Protein 3NMD (pdb70)

Organism: Homo sapiens (NCBI:txid9606)

GO terms:
  GO:0043114 regulation of vascular permeability (P, IDA)
  GO:0004692 cGMP-dependent protein kinase activity (F, IDA)
  GO:0005246 calcium channel regulator activity (F, IDA)
  GO:0005737 cytoplasm (C, IDA)
  GO:0005886 plasma membrane (C, IDA)
  GO:0090331 negative regulation of platelet aggregation (P, IMP)
  GO:0005515 protein binding (F, IPI)
  GO:0007165 signal transduction (P, TAS)
  GO:0004692 cGMP-dependent protein kinase activity (F, TAS)
  GO:0005829 cytosol (C, TAS)
  GO:1904706 negative regulation of vascular associated smooth muscle cell proliferation (P, IDA)
  GO:1904753 negative regulation of vascular associated smooth muscle cell migration (P, IDA)
  GO:0004672 protein kinase activity (F, IMP)
  GO:0060087 relaxation of vascular associated smooth muscle (P, IMP)
  GO:0042802 identical protein binding (F, IPI)

Radius of gyration: 27.75 Å; Cα contacts (8 Å, |Δi|>4): 114; chains: 5; bounding box: 64×85×53 Å

Secondary structure (DSSP, 8-state):
-HHHHHHHHHHHHHHHHHHHHHHHHHHHHHHHHHHHHH--HHHHHHTTTTT-/-HHHHHHHHHHHHHHHHHHHHHHHHHHHHHHHHHHH--HHHHHHH-/--HHHHHHHHHHHHHHHHHHHHHHHHHHHHHHHHHHHHH--HHHHHHHHH--/-HHHHHHHHHHHHHHHHHHHHHHHHHHHHHHHHHHHHH--HHHHHHT--/-HHHHHHHHHHHHHHHHHHHHHHHHHHHHHHHHHHHH--HHHHHHHHHH-

Foldseek 3Di:
DVVVVVVVVVVVVVVVVVVVVVVVVVVVVVVVVVVVVVCVVVVVCVVCVPPD/DVVVVVVVVVVVVVVVVVVVVVVVVVVVVVVVVVVVVVVVVVVVVD/DPVVVVVVVVVVVVVVVVVVVVVVVVVVVVVVVVVVVVVCCVVVVVVVVPDD/DVVVVVVVVVVVVVVVVVVVVVVVVVVVVVVVVVVVVVVVVVVVVVVVD/DVVVVVVVVVVVVVVVVVVVVVVVVVVVVVVVVVVVVVVVVVVVVVVVVD

CATH classification: 1.20.5.170

B-factor: mean 55.67, std 20.41, range [23.69, 174.68]

InterPro domains:
  IPR000595 Cyclic nucleotide-binding domain [PF00027] (122-203)
  IPR000595 Cyclic nucleotide-binding domain [PF00027] (240-325)
  IPR000595 Cyclic nucleotide-binding domain [PS50042] (103-218)
  IPR000595 Cyclic nucleotide-binding domain [PS50042] (221-342)
  IPR000595 Cyclic nucleotide-binding domain [SM00100] (103-216)
  IPR000595 Cyclic nucleotide-binding domain [SM00100] (221-343)
  IPR000595 Cyclic nucleotide-binding domain [cd00038] (103-212)
  IPR000595 Cyclic nucleotide-binding domain [cd00038] (222-326)
  IPR000719 Protein kinase domain [PF00069] (361-619)
  IPR000719 Protein kinase domain [PS50011] (360-619)
  IPR000719 Protein kinase domain [SM00220] (360-619)
  IPR000961 AGC-kinase, C-terminal [PS51285] (620-671)
  IPR000961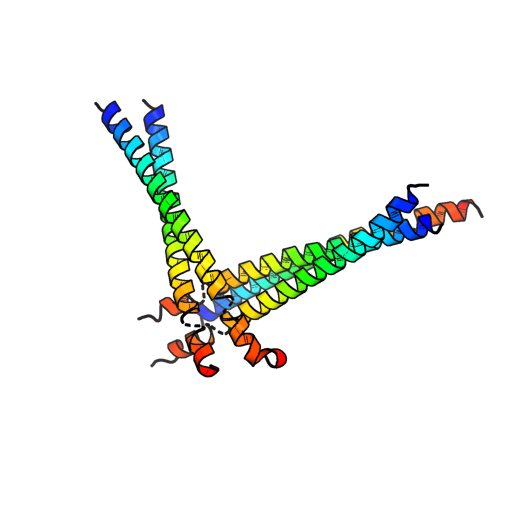 AGC-kinase, C-terminal [SM00133] (620-671)
  IPR002374 cGMP-dependent kinase [PIRSF000559] (12-671)
  IPR002374 cGMP-dependent kinase [PR00104] (227-241)
  IPR002374 cGMP-dependent kinase [PR00104] (262-271)
  IPR002374 cGMP-dependent kinase [PR00104] (280-287)
  IPR002374 cGMP-dependent kinase [PR00104] (298-307)
  IPR002374 cGMP-dependent kinase [PR00104] (311-320)
  IPR002374 cGMP-dependent kinase [PR00104] (321-335)

Structure (mmCIF, N/CA/C/O backbone):
data_3NMD
#
_entry.id   3NMD
#
_cell.length_a   62.774
_cell.length_b   77.312
_cell.length_c   148.616
_cell.angle_alpha   90.00
_cell.angle_beta   90.00
_cell.angle_gamma   90.00
#
_symmetry.space_group_name_H-M   'C 2 2 21'
#
loop_
_entity.id
_entity.type
_entity.pdbx_description
1 polymer 'cGMP Dependent PRotein Kinase'
2 non-polymer HEXANE-1,6-DIOL
3 non-polymer GLYCEROL
4 water water
#
loop_
_atom_site.group_PDB
_atom_site.id
_atom_site.type_symbol
_atom_site.label_atom_id
_atom_site.label_alt_id
_atom_site.label_comp_id
_atom_site.label_asym_id
_atom_site.label_entity_id
_atom_site.label_seq_id
_atom_site.pdbx_PDB_ins_code
_atom_site.Cartn_x
_atom_site.Cartn_y
_atom_site.Cartn_z
_atom_site.occupancy
_atom_site.B_iso_or_equiv
_atom_site.auth_seq_id
_atom_site.auth_comp_id
_atom_site.auth_asym_id
_atom_site.auth_atom_id
_atom_site.pdbx_PDB_model_num
ATOM 1 N N . GLY A 1 19 ? 30.725 -0.119 -13.509 1.00 42.61 2 GLY A N 1
ATOM 2 C CA . GLY A 1 19 ? 30.458 -1.425 -12.934 0.82 59.68 2 GLY A CA 1
ATOM 3 C C . GLY A 1 19 ? 29.874 -1.272 -11.545 1.00 69.26 2 GLY A C 1
ATOM 4 O O . GLY A 1 19 ? 28.662 -1.423 -11.342 1.00 61.47 2 GLY A O 1
ATOM 5 N N . SER A 1 20 ? 30.740 -0.973 -10.581 1.00 64.32 3 SER A N 1
ATOM 6 C CA . SER A 1 20 ? 30.278 -0.597 -9.255 1.00 62.45 3 SER A CA 1
ATOM 7 C C . SER A 1 20 ? 29.598 0.764 -9.376 1.00 50.36 3 SER A C 1
ATOM 8 O O . SER A 1 20 ? 28.532 0.986 -8.810 1.00 49.59 3 SER A O 1
ATOM 11 N N . LEU A 1 21 ? 30.220 1.657 -10.143 1.00 46.25 4 LEU A N 1
ATOM 12 C CA . LEU A 1 21 ? 29.638 2.954 -10.473 1.00 43.26 4 LEU A CA 1
ATOM 13 C C . LEU A 1 21 ? 28.203 2.816 -10.985 1.00 33.30 4 LEU A C 1
ATOM 14 O O . LEU A 1 21 ? 27.291 3.480 -10.482 1.00 38.63 4 LEU A O 1
ATOM 19 N N . ARG A 1 22 ? 28.002 1.957 -11.982 1.00 29.42 5 ARG A N 1
ATOM 20 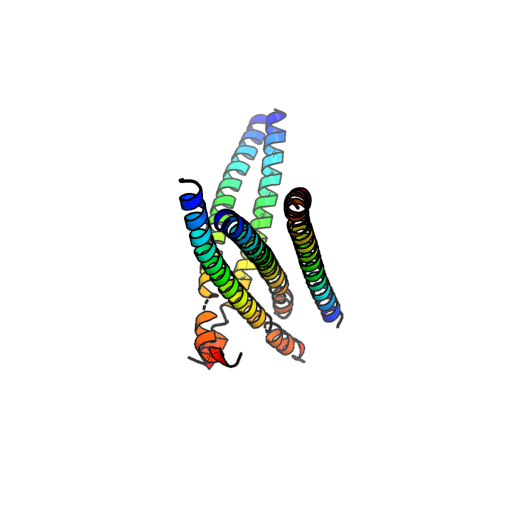C CA . ARG A 1 22 ? 26.665 1.761 -12.537 1.00 34.22 5 ARG A CA 1
ATOM 21 C C . ARG A 1 22 ? 25.674 1.236 -11.501 1.00 41.10 5 ARG A C 1
ATOM 22 O O . ARG A 1 22 ? 24.523 1.678 -11.466 1.00 33.03 5 ARG A O 1
ATOM 30 N N . ASP A 1 23 ? 26.125 0.305 -10.659 1.00 42.37 6 ASP A N 1
ATOM 31 C CA . ASP A 1 23 ? 25.289 -0.245 -9.590 1.00 36.35 6 ASP A CA 1
ATOM 32 C C . ASP A 1 23 ? 24.800 0.851 -8.648 1.00 33.24 6 ASP A C 1
ATOM 33 O O . ASP A 1 23 ? 23.626 0.888 -8.273 1.00 39.91 6 ASP A O 1
ATOM 38 N N . LEU A 1 24 ? 25.721 1.729 -8.267 1.00 34.19 7 LEU A N 1
ATOM 39 C CA . LEU A 1 24 ? 25.424 2.886 -7.436 1.00 38.74 7 LEU A CA 1
ATOM 40 C C . LEU A 1 24 ? 24.508 3.874 -8.142 1.00 38.60 7 LEU A C 1
ATOM 41 O O . LEU A 1 24 ? 23.583 4.408 -7.537 1.00 34.93 7 LEU A O 1
ATOM 46 N N . GLN A 1 25 ? 24.777 4.133 -9.420 1.00 37.26 8 GLN A N 1
ATOM 47 C CA . GLN A 1 25 ? 23.953 5.077 -10.158 1.00 35.89 8 GLN A CA 1
ATOM 48 C C . GLN A 1 25 ? 22.528 4.556 -10.220 1.00 34.20 8 GLN A C 1
ATOM 49 O O . GLN A 1 25 ? 21.587 5.307 -9.961 1.00 32.56 8 GLN A O 1
ATOM 55 N N . TYR A 1 26 ? 22.367 3.272 -10.550 1.00 35.33 9 TYR A N 1
ATOM 56 C CA . TYR A 1 26 ? 21.028 2.697 -10.595 1.00 40.49 9 TYR A CA 1
ATOM 57 C C . TYR A 1 26 ? 20.326 2.747 -9.232 1.00 34.15 9 TYR A C 1
ATOM 58 O O . TYR A 1 26 ? 19.130 3.023 -9.147 1.00 35.15 9 TYR A O 1
ATOM 67 N N . ALA A 1 27 ? 21.065 2.456 -8.169 1.00 32.12 10 ALA A N 1
ATOM 68 C CA . ALA A 1 27 ? 20.474 2.436 -6.831 1.00 36.10 10 ALA A CA 1
ATOM 69 C C . ALA A 1 27 ? 20.006 3.831 -6.427 1.00 38.08 10 ALA A C 1
ATOM 70 O O . ALA A 1 27 ? 18.929 3.995 -5.851 1.00 34.31 10 ALA A O 1
ATOM 72 N N . LEU A 1 28 ? 20.813 4.836 -6.752 1.00 33.81 11 LEU A N 1
ATOM 73 C CA . LEU A 1 28 ? 20.462 6.216 -6.465 1.00 38.59 11 LEU A CA 1
ATOM 74 C C . LEU A 1 28 ? 19.213 6.609 -7.252 1.00 38.79 11 LEU A C 1
ATOM 75 O O . LEU A 1 28 ? 18.239 7.114 -6.693 1.00 37.18 11 LEU A O 1
ATOM 80 N N . GLN A 1 29 ? 19.247 6.370 -8.557 1.00 34.01 12 GLN A N 1
ATOM 81 C CA . GLN A 1 29 ? 18.100 6.676 -9.394 1.00 39.24 12 GLN A CA 1
ATOM 82 C C . GLN A 1 29 ? 16.837 5.965 -8.900 1.00 34.37 12 GLN A C 1
ATOM 83 O O . GLN A 1 29 ? 15.756 6.548 -8.862 1.00 36.41 12 GLN A O 1
ATOM 89 N N . GLU A 1 30 ? 16.980 4.705 -8.514 1.00 33.18 13 GLU A N 1
ATOM 90 C CA . GLU A 1 30 ? 15.862 3.948 -7.953 1.00 41.20 13 GLU A CA 1
ATOM 91 C C . GLU A 1 30 ? 15.278 4.634 -6.709 1.00 38.97 13 GLU A C 1
ATOM 92 O O . GLU A 1 30 ? 14.059 4.759 -6.564 1.00 38.67 13 GLU A O 1
ATOM 98 N N . LYS A 1 31 ? 16.157 5.070 -5.814 1.00 34.70 14 LYS A N 1
ATOM 99 C CA . LYS A 1 31 ? 15.736 5.741 -4.585 1.00 40.98 14 LYS A CA 1
ATOM 100 C C . LYS A 1 31 ? 15.035 7.059 -4.904 1.00 39.49 14 LYS A C 1
ATOM 101 O O . LYS A 1 31 ? 14.044 7.412 -4.272 1.00 37.62 14 LYS A O 1
ATOM 107 N N . ILE A 1 32 ? 15.546 7.780 -5.893 1.00 37.88 15 ILE A N 1
ATOM 108 C CA . ILE A 1 32 ? 14.912 9.025 -6.291 1.00 44.26 15 ILE A CA 1
ATOM 109 C C . ILE A 1 32 ? 13.509 8.766 -6.836 1.00 45.89 15 ILE A C 1
ATOM 110 O O . ILE A 1 32 ? 12.570 9.481 -6.500 1.00 44.55 15 ILE A O 1
ATOM 115 N N . GLU A 1 33 ? 13.356 7.726 -7.654 1.00 41.57 16 GLU A N 1
ATOM 116 C CA . GLU A 1 33 ? 12.024 7.378 -8.148 1.00 41.09 16 GLU A CA 1
ATOM 117 C C . GLU 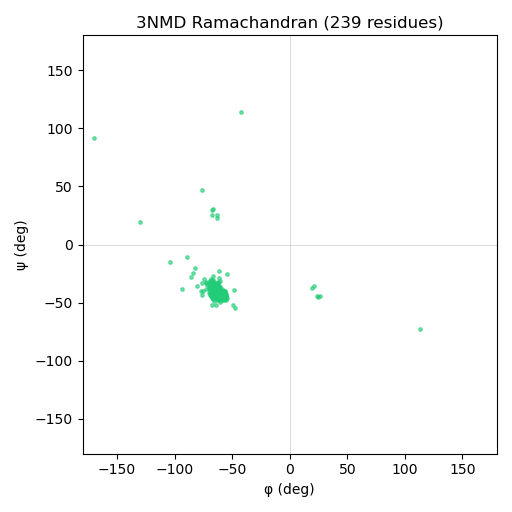A 1 33 ? 11.107 6.924 -7.000 1.00 40.75 16 GLU A C 1
ATOM 118 O O . GLU A 1 33 ? 9.918 7.244 -6.977 1.00 44.36 16 GLU A O 1
ATOM 124 N N . GLU A 1 34 ? 11.667 6.199 -6.037 1.00 37.75 17 GLU A N 1
ATOM 125 C CA . GLU A 1 34 ? 10.896 5.767 -4.868 1.00 38.29 17 GLU A CA 1
ATOM 126 C C . GLU A 1 34 ? 10.426 6.950 -4.017 1.00 38.19 17 GLU A C 1
ATOM 127 O O . GLU A 1 34 ? 9.315 6.948 -3.490 1.00 43.01 17 GLU A O 1
ATOM 133 N N . LEU A 1 35 ? 11.279 7.955 -3.876 1.00 36.14 18 LEU A N 1
ATOM 134 C CA . LEU A 1 35 ? 10.913 9.137 -3.108 1.00 41.13 18 LEU A CA 1
ATOM 135 C C . LEU A 1 35 ? 9.763 9.879 -3.773 1.00 41.42 18 LEU A C 1
ATOM 136 O O . LEU A 1 35 ? 8.840 10.341 -3.102 1.00 40.83 18 LEU A O 1
ATOM 141 N N . ARG A 1 36 ? 9.816 9.992 -5.095 1.00 42.77 19 ARG A N 1
ATOM 142 C CA . ARG A 1 36 ? 8.782 10.733 -5.799 1.00 49.41 19 ARG A CA 1
ATOM 143 C C . ARG A 1 36 ? 7.425 10.040 -5.691 1.00 50.06 19 ARG A C 1
ATOM 144 O O . ARG A 1 36 ? 6.398 10.706 -5.570 1.00 49.51 19 ARG A O 1
ATOM 152 N N . GLN A 1 37 ? 7.421 8.709 -5.728 1.00 44.56 20 GLN A N 1
ATOM 153 C CA . GLN A 1 37 ? 6.184 7.965 -5.515 1.00 46.71 20 GLN A CA 1
ATOM 154 C C . GLN A 1 37 ? 5.699 8.152 -4.074 1.00 48.26 20 GLN A C 1
ATOM 155 O O . GLN A 1 37 ? 4.527 8.422 -3.837 1.00 50.70 20 GLN A O 1
ATOM 161 N N . ARG A 1 38 ? 6.610 8.026 -3.115 1.00 45.00 21 ARG A N 1
ATOM 162 C CA . ARG A 1 38 ? 6.265 8.260 -1.715 1.00 45.23 21 ARG A CA 1
ATOM 163 C C . ARG A 1 38 ? 5.640 9.641 -1.520 1.00 50.08 21 ARG A C 1
ATOM 164 O O . ARG A 1 38 ? 4.617 9.789 -0.847 1.00 47.62 21 ARG A O 1
ATOM 172 N N . ASP A 1 39 ? 6.256 10.649 -2.122 1.00 54.83 22 ASP A N 1
ATOM 173 C CA . ASP A 1 39 ? 5.766 12.015 -2.012 1.00 56.27 22 ASP A CA 1
ATOM 174 C C . ASP A 1 39 ? 4.378 12.175 -2.631 1.00 54.33 22 ASP A C 1
ATOM 175 O O . ASP A 1 39 ? 3.537 12.908 -2.106 1.00 51.45 22 ASP A O 1
ATOM 180 N N . ALA A 1 40 ? 4.135 11.485 -3.741 1.00 48.78 23 ALA A N 1
ATOM 181 C CA . ALA A 1 40 ? 2.821 11.545 -4.377 1.00 59.40 23 ALA A CA 1
ATOM 182 C C . ALA A 1 40 ? 1.764 10.901 -3.474 1.00 55.72 23 ALA A C 1
ATOM 183 O O . ALA A 1 40 ? 0.643 11.395 -3.351 1.00 53.69 23 ALA A O 1
ATOM 185 N N . LEU A 1 41 ? 2.133 9.795 -2.840 1.00 50.93 24 LEU A N 1
ATOM 186 C CA . LEU A 1 41 ? 1.227 9.106 -1.927 1.00 50.03 24 LEU A CA 1
ATOM 187 C C . LEU A 1 41 ? 0.884 10.001 -0.733 1.00 47.79 24 LEU A C 1
ATOM 188 O O . LEU A 1 41 ? -0.281 10.136 -0.359 1.00 50.87 24 LEU A O 1
ATOM 193 N N . ILE A 1 42 ? 1.906 10.619 -0.150 1.00 48.24 25 ILE A N 1
ATOM 194 C CA . ILE A 1 42 ? 1.714 11.534 0.971 1.00 47.09 25 ILE A CA 1
ATOM 195 C C . ILE A 1 42 ? 0.725 12.644 0.628 1.00 51.74 25 ILE A C 1
ATOM 196 O O . ILE A 1 42 ? -0.193 12.915 1.398 1.00 49.05 25 ILE A O 1
ATOM 201 N N . ASP A 1 43 ? 0.903 13.268 -0.534 1.00 57.55 26 ASP A N 1
ATOM 202 C CA . ASP A 1 43 ? -0.026 14.295 -1.004 1.00 57.65 26 ASP A CA 1
ATOM 203 C C . ASP A 1 43 ? -1.466 13.798 -1.064 1.00 52.11 26 ASP A C 1
ATOM 204 O O . ASP A 1 43 ? -2.384 14.506 -0.660 1.00 51.40 26 ASP A O 1
ATOM 209 N N . GLU A 1 44 ? -1.660 12.590 -1.585 1.00 51.16 27 GLU A N 1
ATOM 210 C CA . GLU A 1 44 ? -2.998 12.015 -1.671 1.00 55.54 27 GLU A CA 1
ATOM 211 C C . GLU A 1 44 ? -3.575 11.759 -0.286 1.00 51.87 27 GLU A C 1
ATOM 212 O O . GLU A 1 44 ? -4.765 11.974 -0.046 1.00 55.03 27 GLU A O 1
ATOM 218 N N . LEU A 1 45 ? -2.718 11.306 0.621 1.00 46.42 28 LEU A N 1
ATOM 219 C CA . LEU A 1 45 ? -3.125 10.997 1.985 1.00 48.83 28 LEU A CA 1
ATOM 220 C C . LEU A 1 45 ? -3.543 12.242 2.740 1.00 48.84 28 LEU A C 1
ATOM 221 O O . LEU A 1 45 ? -4.561 12.250 3.435 1.00 51.31 28 LEU A O 1
ATOM 226 N N . GLU A 1 46 ? -2.739 13.288 2.618 1.00 51.86 29 GLU A N 1
ATOM 227 C CA . GLU A 1 46 ? -3.016 14.539 3.300 1.00 57.62 29 GLU A CA 1
ATOM 228 C C . GLU A 1 46 ? -4.277 15.196 2.746 1.00 62.34 29 GLU A C 1
ATOM 229 O O . GLU A 1 46 ? -5.011 15.880 3.466 1.00 53.42 29 GLU A O 1
ATOM 235 N N . LEU A 1 47 ? -4.523 14.970 1.462 1.00 55.92 30 LEU A N 1
ATOM 236 C CA . LEU A 1 47 ? -5.746 15.437 0.830 1.00 60.65 30 LEU A CA 1
ATOM 237 C C . LEU A 1 47 ? -6.931 14.685 1.421 1.00 54.53 30 LEU A C 1
ATOM 238 O O . LEU A 1 47 ? -7.944 15.283 1.778 1.00 54.17 30 LEU A O 1
ATOM 243 N N . GLU A 1 48 ? -6.790 13.367 1.526 1.00 55.01 31 GLU A N 1
ATOM 244 C CA . GLU A 1 48 ? -7.847 12.523 2.071 1.00 59.98 31 GLU A CA 1
ATOM 245 C C . GLU A 1 48 ? -8.153 12.892 3.523 1.00 58.69 31 GLU A C 1
ATOM 246 O O . GLU A 1 48 ? -9.309 12.873 3.949 1.00 55.20 31 GLU A O 1
ATOM 252 N N . LEU A 1 49 ? -7.111 13.244 4.271 1.00 62.05 32 LEU A N 1
ATOM 253 C CA . LEU A 1 49 ? -7.264 13.621 5.672 1.00 60.29 32 LEU A CA 1
ATOM 254 C C . LEU A 1 49 ? -8.080 14.894 5.833 1.00 58.63 32 LEU A C 1
ATOM 255 O O . LEU A 1 49 ? -8.952 14.977 6.695 1.00 59.74 32 LEU A O 1
ATOM 260 N N . ASP A 1 50 ? -7.786 15.889 5.005 1.00 61.17 33 ASP A N 1
ATOM 261 C CA . ASP A 1 50 ? -8.508 17.150 5.067 1.00 61.16 33 ASP A CA 1
ATOM 262 C C . ASP A 1 50 ? -9.992 16.948 4.776 1.00 53.31 33 ASP A C 1
ATOM 263 O O . ASP A 1 50 ? -10.839 17.600 5.378 1.00 59.17 33 ASP A O 1
ATOM 268 N N . GLN A 1 51 ? -10.301 16.028 3.869 1.00 50.20 34 GLN A N 1
ATOM 269 C CA . GLN A 1 51 ? -11.687 15.738 3.520 1.00 53.10 34 GLN A CA 1
ATOM 270 C C . GLN A 1 51 ? -12.417 15.095 4.697 1.00 42.25 34 GLN A C 1
ATOM 271 O O . GLN A 1 51 ? -13.537 15.474 5.027 1.00 47.18 34 GLN A O 1
ATOM 277 N N . LYS A 1 52 ? -11.766 14.130 5.333 1.00 43.19 35 LYS A N 1
ATOM 278 C CA . LYS A 1 52 ? -12.339 13.454 6.489 1.00 45.65 35 LYS A CA 1
ATOM 279 C C . LYS A 1 52 ? -12.481 14.410 7.660 1.00 50.16 35 LYS A C 1
ATOM 280 O O . LYS A 1 52 ? -13.429 14.312 8.434 1.00 49.70 35 LYS A O 1
ATOM 286 N N . ASP A 1 53 ? -11.538 15.336 7.781 1.00 51.37 36 ASP A N 1
ATOM 287 C CA . ASP A 1 53 ? -11.601 16.361 8.813 1.00 51.33 36 ASP A CA 1
ATOM 288 C C . ASP A 1 53 ? -12.833 17.243 8.654 1.00 52.50 36 ASP A C 1
ATOM 289 O O . ASP A 1 53 ? -13.501 17.581 9.637 1.00 49.31 36 ASP A O 1
ATOM 294 N N . GLU A 1 54 ? -13.118 17.608 7.408 1.00 46.05 37 GLU A N 1
ATOM 295 C CA . GLU A 1 54 ? -14.252 18.458 7.086 1.00 51.46 37 GLU A CA 1
ATOM 296 C C . GLU A 1 54 ? -15.549 17.712 7.369 1.00 41.92 37 GLU A C 1
ATOM 297 O O . GLU A 1 54 ? -16.483 18.278 7.920 1.00 46.17 37 GLU A O 1
ATOM 303 N N . LEU A 1 55 ? -15.591 16.434 6.998 1.00 44.49 38 LEU A N 1
ATOM 304 C CA . LEU A 1 55 ? -16.741 15.582 7.282 1.00 47.09 38 LEU A CA 1
ATOM 305 C C . LEU A 1 55 ? -17.010 15.484 8.787 1.00 47.56 38 LEU A C 1
ATOM 306 O O . LEU A 1 55 ? -18.157 15.527 9.236 1.00 44.10 38 LEU A O 1
ATOM 311 N N . ILE A 1 56 ? -15.949 15.335 9.568 1.00 45.74 39 ILE A N 1
ATOM 312 C CA . ILE A 1 56 ? -16.106 15.237 11.009 1.00 43.64 39 ILE A CA 1
ATOM 313 C C . ILE A 1 56 ? -16.710 16.523 11.568 1.00 41.21 39 ILE A C 1
ATOM 314 O O . ILE A 1 56 ? -17.533 16.491 12.483 1.00 46.87 39 ILE A O 1
ATOM 319 N N . GLN A 1 57 ? -16.306 17.651 10.993 1.00 47.63 40 GLN A N 1
ATOM 320 C CA . GLN A 1 57 ? -16.837 18.947 11.387 1.00 51.56 40 GLN A CA 1
ATOM 321 C C . GLN A 1 57 ? -18.306 19.108 11.009 1.00 41.68 40 GLN A C 1
ATOM 322 O O . GLN A 1 57 ? -19.109 19.559 11.818 1.00 49.13 40 GLN A O 1
ATOM 336 N N . LEU A 1 59 ? -20.403 16.759 10.587 1.00 40.10 42 LEU A N 1
ATOM 337 C CA . LEU A 1 59 ? -21.148 15.830 11.425 1.00 42.05 42 LEU A CA 1
ATOM 338 C C . LEU A 1 59 ? -21.324 16.403 12.821 1.00 40.47 42 LEU A C 1
ATOM 339 O O . LEU A 1 59 ? -22.416 16.362 13.380 1.00 40.86 42 LEU A O 1
ATOM 344 N N . GLN A 1 60 ? -20.251 16.956 13.375 1.00 48.43 43 GLN A N 1
ATOM 345 C CA . GLN A 1 60 ? -20.325 17.532 14.713 1.00 50.26 43 GLN A CA 1
ATOM 346 C C . GLN A 1 60 ? -21.245 18.748 14.759 1.00 53.29 43 GLN A C 1
ATOM 347 O O . GLN A 1 60 ? -21.981 18.941 15.727 1.00 44.52 43 GLN A O 1
ATOM 353 N N . ASN A 1 61 ? -21.216 19.561 13.708 1.00 44.72 44 ASN A N 1
ATOM 354 C CA . ASN A 1 61 ? -22.099 20.719 13.655 1.00 55.85 44 ASN A CA 1
ATOM 355 C C . ASN A 1 61 ? -23.553 20.279 13.565 1.00 48.63 44 ASN A C 1
ATOM 356 O O . ASN A 1 61 ? -24.428 20.842 14.219 1.00 45.44 44 ASN A O 1
ATOM 361 N N . GLU A 1 62 ? -23.801 19.266 12.745 1.00 44.16 45 GLU A N 1
ATOM 362 C CA . GLU A 1 62 ? -25.137 18.706 12.623 1.00 45.58 45 GLU A CA 1
ATOM 363 C C . GLU A 1 62 ? -25.665 18.227 13.983 1.00 47.10 45 GLU A C 1
ATOM 364 O O . GLU A 1 62 ? -26.788 18.547 14.359 1.00 44.17 45 GLU A O 1
ATOM 370 N N . LEU A 1 63 ? -24.846 17.482 14.722 1.00 42.91 46 LEU A N 1
ATOM 371 C CA . LEU A 1 63 ? -25.254 16.965 16.032 1.00 42.84 46 LEU A CA 1
ATOM 372 C C . LEU A 1 63 ? -25.540 18.086 17.010 1.00 45.41 46 LEU A C 1
ATOM 373 O O . LEU A 1 63 ? -26.413 17.962 17.871 1.00 53.37 46 LEU A O 1
ATOM 378 N N . ASP A 1 64 ? -24.794 19.178 16.871 1.00 47.73 47 ASP A N 1
ATOM 379 C CA . ASP A 1 64 ? -24.927 20.335 17.751 1.00 55.96 47 ASP A CA 1
ATOM 380 C C . ASP A 1 64 ? -26.247 21.077 17.578 1.00 52.08 47 ASP A C 1
ATOM 381 O O . ASP A 1 64 ? -26.736 21.678 18.524 1.00 43.74 47 ASP A O 1
ATOM 386 N N . LYS A 1 65 ? -26.813 21.048 16.375 1.00 50.23 48 LYS A N 1
ATOM 387 C CA . LYS A 1 65 ? -28.173 21.546 16.172 1.00 53.43 48 LYS A CA 1
ATOM 388 C C . LYS A 1 65 ? -29.108 20.966 17.237 1.00 46.78 48 LYS A C 1
ATOM 389 O O . LYS A 1 65 ? -29.993 21.653 17.733 1.00 49.95 48 LYS A O 1
ATOM 395 N N . TYR A 1 66 ? -28.913 19.694 17.579 1.00 37.75 49 TYR A N 1
ATOM 396 C CA . TYR A 1 66 ? -29.849 19.011 18.470 1.00 53.33 49 TYR A CA 1
ATOM 397 C C . TYR A 1 66 ? -29.517 19.136 19.961 1.00 61.10 49 TYR A C 1
ATOM 398 O O . TYR A 1 66 ? -30.334 18.786 20.816 1.00 59.23 49 TYR A O 1
ATOM 407 N N . ARG A 1 67 ? -28.327 19.646 20.260 1.00 57.45 50 ARG A N 1
ATOM 408 C CA . ARG A 1 67 ? -27.849 19.764 21.632 1.00 65.32 50 ARG A CA 1
ATOM 409 C C . ARG A 1 67 ? -27.325 21.167 21.943 1.00 77.35 50 ARG A C 1
ATOM 410 O O . ARG A 1 67 ? -26.567 21.346 22.893 1.00 86.06 50 ARG A O 1
ATOM 418 N N . SER A 1 68 ? -27.713 22.153 21.139 1.00 74.07 51 SER A N 1
ATOM 419 C CA . SER A 1 68 ? -27.199 23.517 21.285 1.00 74.56 51 SER A CA 1
ATOM 420 C C . SER A 1 68 ? -27.233 24.010 22.726 1.00 81.19 51 SER A C 1
ATOM 421 O O . SER A 1 68 ? -26.218 24.438 23.280 1.00 79.63 51 SER A O 1
ATOM 424 N N . VAL A 1 69 ? -28.415 23.950 23.324 1.00 82.22 52 VAL A N 1
ATOM 425 C CA . VAL A 1 69 ? -28.658 24.586 24.609 1.00 84.17 52 VAL A CA 1
ATOM 426 C C . VAL A 1 69 ? -28.280 23.721 25.815 1.00 82.35 52 VAL A C 1
ATOM 427 O O . VAL A 1 69 ? -27.931 24.251 26.871 1.00 91.40 52 VAL A O 1
ATOM 431 N N . ILE A 1 70 ? -28.329 22.401 25.655 1.00 70.28 53 ILE A N 1
ATOM 432 C CA . ILE A 1 70 ? -28.241 21.498 26.805 1.00 65.37 53 ILE A CA 1
ATOM 433 C C . ILE A 1 70 ? -26.901 20.776 27.019 1.00 71.61 53 ILE A C 1
ATOM 434 O O . ILE A 1 70 ? -26.658 20.226 28.092 1.00 76.44 53 ILE A O 1
ATOM 439 N N . ARG A 1 71 ? -26.033 20.775 26.016 1.00 77.69 54 ARG A N 1
ATOM 440 C CA . ARG A 1 71 ? -24.765 20.059 26.135 1.00 83.50 54 ARG A CA 1
ATOM 441 C C . ARG A 1 71 ? -23.906 20.606 27.276 1.00 84.70 54 ARG A C 1
ATOM 442 O O . ARG A 1 71 ? -23.709 21.818 27.396 1.00 79.10 54 ARG A O 1
ATOM 450 N N . LEU B 1 21 ? 33.435 9.017 -6.508 1.00 60.26 4 LEU B N 1
ATOM 451 C CA . LEU B 1 21 ? 32.483 7.938 -6.269 1.00 61.45 4 LEU B CA 1
ATOM 452 C C . LEU B 1 21 ? 31.980 7.909 -4.822 1.00 66.63 4 LEU B C 1
ATOM 453 O O . LEU B 1 21 ? 30.955 7.292 -4.521 1.00 60.30 4 LEU B O 1
ATOM 458 N N . ARG B 1 22 ? 32.702 8.575 -3.926 1.00 66.96 5 ARG B N 1
ATOM 459 C CA . ARG B 1 22 ? 32.220 8.742 -2.560 1.00 65.53 5 ARG B CA 1
ATOM 460 C C . ARG B 1 22 ? 31.018 9.678 -2.541 1.00 55.69 5 ARG B C 1
ATOM 461 O O . ARG B 1 22 ? 30.125 9.530 -1.712 1.00 55.00 5 ARG B O 1
ATOM 469 N N . ASP B 1 23 ? 30.990 10.626 -3.473 1.00 51.35 6 ASP B N 1
ATOM 470 C CA . ASP B 1 23 ? 29.859 11.539 -3.595 1.00 57.42 6 ASP B CA 1
ATOM 471 C C . ASP B 1 23 ? 28.554 10.779 -3.853 1.00 53.48 6 ASP B C 1
ATOM 472 O O . ASP B 1 23 ? 27.499 11.144 -3.327 1.00 52.16 6 ASP B O 1
ATOM 477 N N . LEU B 1 24 ? 28.640 9.725 -4.663 1.00 55.06 7 LEU B N 1
ATOM 478 C CA . LEU B 1 24 ? 27.495 8.872 -4.975 1.00 48.95 7 LEU B CA 1
ATOM 479 C C . LEU B 1 24 ? 27.051 8.046 -3.772 1.00 43.43 7 LEU B C 1
ATOM 480 O O . LEU B 1 24 ? 25.859 7.907 -3.516 1.00 44.57 7 LEU B O 1
ATOM 485 N N . GLN B 1 25 ? 28.011 7.482 -3.047 1.00 43.42 8 GLN B N 1
ATOM 486 C CA . GLN B 1 25 ? 27.699 6.752 -1.819 1.00 44.26 8 GLN B CA 1
ATOM 487 C C . GLN B 1 25 ? 27.024 7.639 -0.764 1.00 42.87 8 GLN B C 1
ATOM 488 O O . GLN B 1 25 ? 26.045 7.230 -0.134 1.00 42.21 8 GLN B O 1
ATOM 494 N N . TYR B 1 26 ? 27.542 8.850 -0.573 1.00 44.62 9 TYR B N 1
ATOM 495 C CA . TYR B 1 26 ? 26.932 9.785 0.373 1.00 46.08 9 TYR B CA 1
ATOM 496 C C . TYR B 1 26 ? 25.537 10.194 -0.090 1.00 43.89 9 TYR B C 1
ATOM 497 O O . TYR B 1 26 ? 24.618 10.298 0.716 1.00 50.30 9 TYR B O 1
ATOM 506 N N . ALA B 1 27 ? 25.391 10.417 -1.395 1.00 43.77 10 ALA B N 1
ATOM 507 C CA . ALA B 1 27 ? 24.104 10.761 -1.986 1.00 37.34 10 ALA B CA 1
ATOM 508 C C . ALA B 1 27 ? 23.090 9.638 -1.780 1.00 39.20 10 ALA B C 1
ATOM 509 O O . ALA B 1 27 ? 21.929 9.886 -1.453 1.00 40.29 10 ALA B O 1
ATOM 511 N N . LEU B 1 28 ? 23.538 8.402 -1.981 1.00 35.77 11 LEU B N 1
ATOM 512 C CA . LEU B 1 28 ? 22.684 7.233 -1.824 1.00 40.95 11 LEU B CA 1
ATOM 513 C C . LEU B 1 28 ? 22.273 7.073 -0.370 1.00 38.22 11 LEU B C 1
ATOM 514 O O . LEU B 1 28 ? 21.111 6.808 -0.067 1.00 41.10 11 LEU B O 1
ATOM 519 N N . GLN B 1 29 ? 23.228 7.259 0.531 1.00 39.03 12 GLN B N 1
ATOM 520 C CA . GLN B 1 29 ? 22.947 7.141 1.954 1.00 43.66 12 GLN B CA 1
ATOM 521 C C . GLN B 1 29 ? 21.902 8.159 2.402 1.00 46.25 12 GLN B C 1
ATOM 522 O O . GLN B 1 29 ? 21.013 7.844 3.195 1.00 43.77 12 GLN B O 1
ATOM 528 N N . GLU B 1 30 ? 22.007 9.377 1.886 1.00 48.08 13 GLU B N 1
ATOM 529 C CA . GLU B 1 30 ? 21.050 10.427 2.220 1.00 47.73 13 GLU B CA 1
ATOM 530 C C . GLU B 1 30 ? 19.639 10.070 1.728 1.00 36.54 13 GLU B C 1
ATOM 531 O O . GLU B 1 30 ? 18.658 10.261 2.442 1.00 40.04 13 GLU B O 1
ATOM 537 N N . LYS B 1 31 ? 19.544 9.543 0.509 1.00 39.32 14 LYS B N 1
ATOM 538 C CA . LYS B 1 31 ? 18.255 9.137 -0.049 1.00 39.63 14 LYS B CA 1
ATOM 539 C C . LYS B 1 31 ? 17.645 7.975 0.735 1.00 37.36 14 LYS B C 1
ATOM 540 O O . LYS B 1 31 ? 16.436 7.903 0.906 1.00 39.16 14 LYS B O 1
ATOM 546 N N . ILE B 1 32 ? 18.490 7.064 1.204 1.00 32.66 15 ILE B N 1
ATOM 547 C CA . ILE B 1 32 ? 18.025 5.970 2.041 1.00 33.42 15 ILE B CA 1
ATOM 548 C C . ILE B 1 32 ? 17.378 6.509 3.324 1.00 36.79 15 ILE B C 1
ATOM 549 O O . ILE B 1 32 ? 16.264 6.121 3.688 1.00 38.04 15 ILE B O 1
ATOM 554 N N . GLU B 1 33 ? 18.075 7.420 3.993 1.00 41.08 16 GLU B N 1
ATOM 555 C CA . GLU B 1 33 ? 17.553 8.041 5.207 1.00 45.16 16 GLU B CA 1
ATOM 556 C C . GLU B 1 33 ? 16.233 8.768 4.924 1.00 45.02 16 GLU B C 1
ATOM 557 O O . GLU B 1 33 ? 15.290 8.674 5.701 1.00 41.51 16 GLU B O 1
ATOM 563 N N . GLU B 1 34 ? 16.170 9.491 3.807 1.00 45.01 17 GLU B N 1
ATOM 564 C CA . GLU B 1 34 ? 14.954 10.217 3.443 1.00 43.76 17 GLU B CA 1
ATOM 565 C C . GLU B 1 34 ? 13.795 9.274 3.175 1.00 44.07 17 GLU B C 1
ATOM 566 O O . GLU B 1 34 ? 12.650 9.582 3.505 1.00 40.67 17 GLU B O 1
ATOM 572 N N . LEU B 1 35 ? 14.093 8.135 2.553 1.00 42.06 18 LEU B N 1
ATOM 573 C CA . LEU B 1 35 ? 13.064 7.140 2.263 1.00 44.22 18 LEU B CA 1
ATOM 574 C C . LEU B 1 35 ? 12.498 6.579 3.566 1.00 40.21 18 LEU B C 1
ATOM 575 O O . LEU B 1 35 ? 11.286 6.418 3.702 1.00 39.81 18 LEU B O 1
ATOM 580 N N . ARG B 1 36 ? 13.379 6.275 4.520 1.00 35.21 19 ARG B N 1
ATOM 581 C CA . ARG B 1 36 ? 12.929 5.828 5.846 1.00 43.98 19 ARG B CA 1
ATOM 582 C C . ARG B 1 36 ? 11.985 6.842 6.495 1.00 40.07 19 ARG B C 1
ATOM 583 O O . ARG B 1 36 ? 10.958 6.465 7.050 1.00 37.53 19 ARG B O 1
ATOM 591 N N . GLN B 1 37 ? 12.342 8.124 6.425 1.00 39.20 20 GLN B N 1
ATOM 592 C CA . GLN B 1 37 ? 11.494 9.188 6.967 1.00 50.41 20 GLN B CA 1
ATOM 593 C C . GLN B 1 37 ? 10.138 9.249 6.275 1.00 45.30 20 GLN B C 1
ATOM 594 O O . GLN B 1 37 ? 9.109 9.372 6.928 1.00 48.00 20 GLN B O 1
ATOM 600 N N . ARG B 1 38 ? 10.147 9.179 4.949 1.00 42.94 21 ARG B N 1
ATOM 601 C CA . ARG B 1 38 ? 8.907 9.187 4.186 1.00 46.67 21 ARG B CA 1
ATOM 602 C C . ARG B 1 38 ? 8.024 8.023 4.593 1.00 47.75 21 ARG B C 1
ATOM 603 O O . ARG B 1 38 ? 6.824 8.190 4.795 1.00 49.44 21 ARG B O 1
ATOM 611 N N . ASP B 1 39 ? 8.622 6.840 4.702 1.00 43.95 22 ASP B N 1
ATOM 612 C CA . ASP B 1 39 ? 7.864 5.643 5.050 1.00 46.39 22 ASP B CA 1
ATOM 613 C C . ASP B 1 39 ? 7.255 5.717 6.454 1.00 48.79 22 ASP B C 1
ATOM 614 O O . ASP B 1 39 ? 6.121 5.277 6.660 1.00 41.42 22 ASP B O 1
ATOM 619 N N . ALA B 1 40 ? 7.995 6.280 7.408 1.00 40.02 23 ALA B N 1
ATOM 620 C CA . ALA B 1 40 ? 7.472 6.452 8.762 1.00 46.17 23 ALA B CA 1
ATOM 621 C C . ALA B 1 40 ? 6.275 7.399 8.755 1.00 50.20 23 ALA B C 1
ATOM 622 O O . ALA B 1 40 ? 5.260 7.136 9.402 1.00 50.10 23 ALA B O 1
ATOM 624 N N . LEU B 1 41 ? 6.401 8.503 8.024 1.00 43.83 24 LEU B N 1
ATOM 625 C CA . LEU B 1 41 ? 5.313 9.474 7.926 1.00 49.20 24 LEU B CA 1
ATOM 626 C C . LEU B 1 41 ? 4.057 8.847 7.313 1.00 47.69 24 LEU B C 1
ATOM 627 O O . LEU B 1 41 ? 2.942 9.068 7.784 1.00 43.31 24 LEU B O 1
ATOM 632 N N . ILE B 1 42 ? 4.252 8.049 6.273 1.00 49.31 25 ILE B N 1
ATOM 633 C CA . ILE B 1 42 ? 3.148 7.376 5.600 1.00 52.05 25 ILE B CA 1
ATOM 634 C C . ILE B 1 42 ? 2.400 6.430 6.543 1.00 52.52 25 ILE B C 1
ATOM 635 O O . ILE B 1 42 ? 1.166 6.346 6.518 1.00 46.85 25 ILE B O 1
ATOM 640 N N . ASP B 1 43 ? 3.151 5.728 7.383 1.00 51.79 26 ASP B N 1
ATOM 641 C CA . ASP B 1 43 ? 2.551 4.831 8.356 1.00 57.70 26 ASP B CA 1
ATOM 642 C C . ASP B 1 43 ? 1.688 5.620 9.329 1.00 49.75 26 ASP B C 1
ATOM 643 O O . ASP B 1 43 ? 0.598 5.185 9.704 1.00 46.04 26 ASP B O 1
ATOM 648 N N . GLU B 1 44 ? 2.191 6.778 9.741 1.00 44.87 27 GLU B N 1
ATOM 649 C CA . GLU B 1 44 ? 1.466 7.641 10.664 1.00 51.41 27 GLU B CA 1
ATOM 650 C C . GLU B 1 44 ? 0.196 8.168 10.011 1.00 54.24 27 GLU B C 1
ATOM 651 O O . GLU B 1 44 ? -0.884 8.105 10.594 1.00 53.61 27 GLU B O 1
ATOM 657 N N . LEU B 1 45 ? 0.337 8.686 8.794 1.00 51.76 28 LEU B N 1
ATOM 658 C CA . LEU B 1 45 ? -0.791 9.250 8.073 1.00 47.96 28 LEU B CA 1
ATOM 659 C C . LEU B 1 45 ? -1.874 8.210 7.870 1.00 45.45 28 LEU B C 1
ATOM 660 O O . LEU B 1 45 ? -3.059 8.493 8.049 1.00 53.40 28 LEU B O 1
ATOM 665 N N . GLU B 1 46 ? -1.463 7.001 7.506 1.00 42.93 29 GLU B N 1
ATOM 666 C CA . GLU B 1 46 ? -2.417 5.937 7.255 1.00 48.76 29 GLU B CA 1
ATOM 667 C C . GLU B 1 46 ? -3.152 5.519 8.521 1.00 51.98 29 GLU B C 1
ATOM 668 O O . GLU B 1 46 ? -4.347 5.224 8.479 1.00 45.72 29 GLU B O 1
ATOM 674 N N . LEU B 1 47 ? -2.434 5.477 9.640 1.00 47.13 30 LEU B N 1
ATOM 675 C CA . LEU B 1 47 ? -3.054 5.141 10.913 1.00 54.32 30 LEU B CA 1
ATOM 676 C C . LEU B 1 47 ? -4.084 6.208 11.256 1.00 48.45 30 LEU B C 1
ATOM 677 O O . LEU B 1 47 ? -5.184 5.899 11.719 1.00 46.54 30 LEU B O 1
ATOM 682 N N . GLU B 1 48 ? -3.718 7.461 11.000 1.00 39.36 31 GLU B N 1
ATOM 683 C CA . GLU B 1 48 ? -4.586 8.604 11.254 1.00 49.92 31 GLU B CA 1
ATOM 684 C C . GLU B 1 48 ? -5.881 8.526 10.469 1.00 49.90 31 GLU B C 1
ATOM 685 O O . GLU B 1 48 ? -6.952 8.798 11.009 1.00 44.07 31 GLU B O 1
ATOM 691 N N . LEU B 1 49 ? -5.795 8.176 9.189 1.00 48.59 32 LEU B N 1
ATOM 692 C CA . LEU B 1 49 ? -7.007 8.165 8.384 1.00 56.22 32 LEU B CA 1
ATOM 693 C C . LEU B 1 49 ? -7.891 6.977 8.718 1.00 50.31 32 LEU B C 1
ATOM 694 O O . LEU B 1 49 ? -9.111 7.061 8.598 1.00 49.46 32 LEU B O 1
ATOM 699 N N . ASP B 1 50 ? -7.281 5.879 9.150 1.00 46.66 33 ASP B N 1
ATOM 700 C CA . ASP B 1 50 ? -8.050 4.758 9.681 1.00 47.00 33 ASP B CA 1
ATOM 701 C C . ASP B 1 50 ? -8.838 5.209 10.913 1.00 42.21 33 ASP B C 1
ATOM 702 O O . ASP B 1 50 ? -9.978 4.821 11.115 1.00 39.22 33 ASP B O 1
ATOM 707 N N . GLN B 1 51 ? -8.212 6.040 11.734 1.00 45.31 34 GLN B N 1
ATOM 708 C CA . GLN B 1 51 ? -8.837 6.484 12.968 1.00 45.79 34 GLN B CA 1
ATOM 709 C C . GLN B 1 51 ? -9.907 7.539 12.732 1.00 39.75 34 GLN B C 1
ATOM 710 O O . GLN B 1 51 ? -10.912 7.570 13.437 1.00 44.68 34 GLN B O 1
ATOM 716 N N . LYS B 1 52 ? -9.707 8.376 11.718 1.00 36.54 35 LYS B N 1
ATOM 717 C CA . LYS B 1 52 ? -10.739 9.328 11.320 1.00 42.38 35 LYS B CA 1
ATOM 718 C C . LYS B 1 52 ? -11.978 8.617 10.786 1.00 38.98 35 LYS B C 1
ATOM 719 O O . LYS B 1 52 ? -13.104 9.029 11.069 1.00 43.49 35 LYS B O 1
ATOM 725 N N . ASP B 1 53 ? -11.763 7.530 10.048 1.00 44.85 36 ASP B N 1
ATOM 726 C CA . ASP B 1 53 ? -12.852 6.661 9.597 1.00 52.18 36 ASP B CA 1
ATOM 727 C C . ASP B 1 53 ? -13.719 6.114 10.735 1.00 49.71 36 ASP B C 1
ATOM 728 O O . ASP B 1 53 ? -14.937 6.013 10.595 1.00 44.45 36 ASP B O 1
ATOM 733 N N . GLU B 1 54 ? -13.084 5.738 11.843 1.00 43.69 37 GLU B N 1
ATOM 734 C CA . GLU B 1 54 ? -13.805 5.258 13.019 1.00 48.98 37 GLU B CA 1
ATOM 735 C C . GLU B 1 54 ? -14.608 6.370 13.694 1.00 38.90 37 GLU B C 1
ATOM 736 O O . GLU B 1 54 ? -15.760 6.164 14.081 1.00 44.49 37 GLU B O 1
ATOM 742 N N . LEU B 1 55 ? -13.992 7.537 13.852 1.00 40.70 38 LEU B N 1
ATOM 743 C CA . LEU B 1 55 ? -14.701 8.691 14.404 1.00 45.45 38 LEU B CA 1
ATOM 744 C C . LEU B 1 55 ? -15.915 9.017 13.537 1.00 36.68 38 LEU B C 1
ATOM 745 O O . LEU B 1 55 ? -17.014 9.212 14.038 1.00 40.94 38 LEU B O 1
ATOM 750 N N . ILE B 1 56 ? -15.707 9.065 12.228 1.00 36.26 39 ILE B N 1
ATOM 751 C CA . ILE B 1 56 ? -16.798 9.302 11.295 1.00 37.44 39 ILE B CA 1
ATOM 752 C C . ILE B 1 56 ? -17.929 8.285 11.464 1.00 39.56 39 ILE B C 1
ATOM 753 O O . ILE B 1 56 ? -19.101 8.653 11.517 1.00 44.40 39 ILE B O 1
ATOM 758 N N . GLN B 1 57 ? -17.580 7.005 11.550 1.00 35.19 40 GLN B N 1
ATOM 759 C CA . GLN B 1 57 ? -18.599 5.979 11.725 1.00 42.58 40 GLN B CA 1
ATOM 760 C C . GLN B 1 57 ? -19.321 6.167 13.054 1.00 45.50 40 GLN B C 1
ATOM 761 O O . GLN B 1 57 ? -20.542 6.025 13.147 1.00 43.78 40 GLN B O 1
ATOM 783 N N . LEU B 1 59 ? -19.675 8.962 14.733 1.00 34.71 42 LEU B N 1
ATOM 784 C CA . LEU B 1 59 ? -20.488 10.168 14.663 1.00 40.54 42 LEU B CA 1
ATOM 785 C C . LEU B 1 59 ? -21.772 9.952 13.843 1.00 40.22 42 LEU B C 1
ATOM 786 O O . LEU B 1 59 ? -22.825 10.492 14.184 1.00 37.59 42 LEU B O 1
ATOM 791 N N . GLN B 1 60 ? -21.691 9.148 12.783 1.00 33.45 43 GLN B N 1
ATOM 792 C CA . GLN B 1 60 ? -22.876 8.820 11.984 1.00 39.42 43 GLN B CA 1
ATOM 793 C C . GLN B 1 60 ? -23.869 7.992 12.784 1.00 39.89 43 GLN B C 1
ATOM 794 O O . GLN B 1 60 ? -25.077 8.242 12.745 1.00 42.61 43 GLN B O 1
ATOM 800 N N . ASN B 1 61 ? -23.360 7.015 13.523 1.00 33.89 44 ASN B N 1
ATOM 801 C CA . ASN B 1 61 ? -24.227 6.222 14.385 1.00 45.55 44 ASN B CA 1
ATOM 802 C C . ASN B 1 61 ? -24.951 7.108 15.398 1.00 36.13 44 ASN B C 1
ATOM 803 O O . ASN B 1 61 ? -26.142 6.938 15.669 1.00 39.01 44 ASN B O 1
ATOM 808 N N . GLU B 1 62 ? -24.218 8.063 15.943 1.00 35.14 45 GLU B N 1
ATOM 809 C CA . GLU B 1 62 ? -24.791 9.041 16.860 1.00 44.35 45 GLU B CA 1
ATOM 810 C C . GLU B 1 62 ? -25.890 9.877 16.182 1.00 36.79 45 GLU B C 1
ATOM 811 O O . GLU B 1 62 ? -26.976 10.057 16.738 1.00 32.98 45 GLU B O 1
ATOM 817 N N . LEU B 1 63 ? -25.602 10.381 14.983 1.00 35.88 46 LEU B N 1
ATOM 818 C CA . LEU B 1 63 ? -26.556 11.214 14.246 1.00 42.06 46 LEU B CA 1
ATOM 819 C C . LEU B 1 63 ? -27.827 10.430 13.921 1.00 35.76 46 LEU B C 1
ATOM 820 O O . LEU B 1 63 ? -28.918 10.988 13.878 1.00 40.06 46 LEU B O 1
ATOM 825 N N . ASP B 1 64 ? -27.672 9.131 13.682 1.00 37.83 47 ASP B N 1
ATOM 826 C CA . ASP B 1 64 ? -28.808 8.249 13.401 1.00 48.44 47 ASP B CA 1
ATOM 827 C C . ASP B 1 64 ? -29.815 8.160 14.558 1.00 48.47 47 ASP B C 1
ATOM 828 O O . ASP B 1 64 ? -30.967 7.801 14.347 1.00 43.37 47 ASP B O 1
ATOM 833 N N . LYS B 1 65 ? -29.375 8.464 15.777 1.00 44.60 48 LYS B N 1
ATOM 834 C CA . LYS B 1 65 ? -30.290 8.526 16.917 1.00 47.75 48 LYS B CA 1
ATOM 835 C C . LYS B 1 65 ? -31.216 9.720 16.775 1.00 43.69 48 LYS B C 1
ATOM 836 O O . LYS B 1 65 ? -32.350 9.683 17.228 1.00 40.84 48 LYS B O 1
ATOM 842 N N . TYR B 1 66 ? -30.721 10.782 16.145 1.00 29.16 49 TYR B N 1
ATOM 843 C CA . TYR B 1 66 ? -31.489 12.019 16.005 1.00 39.28 49 TYR B CA 1
ATOM 844 C C . TYR B 1 66 ? -32.269 12.076 14.696 1.00 37.30 49 TYR B C 1
ATOM 845 O O . TYR B 1 66 ? -33.400 12.546 14.663 1.00 51.66 49 TYR B O 1
ATOM 854 N N . ARG B 1 67 ? -31.652 11.569 13.636 1.00 43.04 50 ARG B N 1
ATOM 855 C CA . ARG B 1 67 ? -32.057 11.852 12.258 1.00 59.81 50 ARG B CA 1
ATOM 856 C C . ARG B 1 67 ? -32.830 13.156 12.108 1.00 78.09 50 ARG B C 1
ATOM 857 O O . ARG B 1 67 ? -32.243 14.205 11.842 1.00 81.02 50 ARG B O 1
ATOM 865 N N . ARG C 1 18 ? -1.057 67.129 12.428 1.00 97.90 1 ARG C N 1
ATOM 866 C CA . ARG C 1 18 ? -2.307 67.831 12.149 1.00 104.98 1 ARG C CA 1
ATOM 867 C C . ARG C 1 18 ? -3.570 66.965 12.264 1.00 109.88 1 ARG C C 1
ATOM 868 O O . ARG C 1 18 ? -4.505 67.344 12.970 1.00 119.23 1 ARG C O 1
ATOM 876 N N . GLY C 1 19 ? -3.614 65.811 11.594 1.00 99.23 2 GLY C N 1
ATOM 877 C CA . GLY C 1 19 ? -2.498 65.261 10.846 1.00 96.76 2 GLY C CA 1
ATOM 878 C C . GLY C 1 19 ? -2.012 63.990 11.519 1.00 98.65 2 GLY C C 1
ATOM 879 O O . GLY C 1 19 ? -2.229 62.879 11.026 1.00 90.31 2 GLY C O 1
ATOM 880 N N . SER C 1 20 ? -1.354 64.161 12.659 1.00 97.29 3 SER C N 1
ATOM 881 C CA . SER C 1 20 ? -0.940 63.036 13.483 1.00 92.41 3 SER C CA 1
ATOM 882 C C . SER C 1 20 ? -2.113 62.588 14.343 1.00 84.70 3 SER C C 1
ATOM 883 O O . SER C 1 20 ? -2.138 61.462 14.839 1.00 80.99 3 SER C O 1
ATOM 886 N N . LEU C 1 21 ? -3.085 63.478 14.515 1.00 76.96 4 LEU C N 1
ATOM 887 C CA . LEU C 1 21 ? -4.273 63.164 15.297 1.00 79.64 4 LEU C CA 1
ATOM 888 C C . LEU C 1 21 ? -5.297 62.440 14.433 1.00 82.12 4 LEU C C 1
ATOM 889 O O . LEU C 1 21 ? -6.144 61.704 14.934 1.00 81.93 4 LEU C O 1
ATOM 894 N N . ARG C 1 22 ? -5.214 62.659 13.128 1.00 76.98 5 ARG C N 1
ATOM 895 C CA . ARG C 1 22 ? -6.026 61.904 12.192 1.00 76.20 5 ARG C CA 1
ATOM 896 C C . ARG C 1 22 ? -5.587 60.442 12.235 1.00 66.91 5 ARG C C 1
ATOM 897 O O . ARG C 1 22 ? -6.408 59.529 12.150 1.00 61.07 5 ARG C O 1
ATOM 905 N N . ASP C 1 23 ? -4.283 60.231 12.377 1.00 63.64 6 ASP C N 1
ATOM 906 C CA . ASP C 1 23 ? -3.718 58.886 12.411 1.00 66.41 6 ASP C CA 1
ATOM 907 C C . ASP C 1 23 ? -4.115 58.146 13.686 1.00 49.12 6 ASP C C 1
ATOM 908 O O . ASP C 1 23 ? -4.359 56.943 13.659 1.00 57.86 6 ASP C O 1
ATOM 913 N N . LEU C 1 24 ? -4.170 58.883 14.795 1.00 49.60 7 LEU C N 1
ATOM 914 C CA . LEU C 1 24 ? -4.542 58.347 16.098 1.00 53.77 7 LEU C CA 1
ATOM 915 C C . LEU C 1 24 ? -6.001 57.931 16.131 1.00 57.91 7 LEU C C 1
ATOM 916 O O . LEU C 1 24 ? -6.331 56.846 16.614 1.00 54.09 7 LEU C O 1
ATOM 921 N N . GLN C 1 25 ? -6.875 58.793 15.621 1.00 50.15 8 GLN C N 1
ATOM 922 C CA . GLN C 1 25 ? -8.291 58.455 15.559 1.00 57.43 8 GLN C CA 1
ATOM 923 C C . GLN C 1 25 ? -8.515 57.206 14.703 1.00 48.00 8 GLN C C 1
ATOM 924 O O . GLN C 1 25 ? -9.382 56.391 15.005 1.00 49.87 8 GLN C O 1
ATOM 930 N N . TYR C 1 26 ? -7.731 57.067 13.636 1.00 45.73 9 TYR C N 1
ATOM 931 C CA . TYR C 1 26 ? -7.859 55.929 12.736 1.00 55.66 9 TYR C CA 1
ATOM 932 C C . TYR C 1 26 ? -7.268 54.678 13.370 1.00 50.23 9 TYR C C 1
ATOM 933 O O . TYR C 1 26 ? -7.826 53.602 13.244 1.00 43.87 9 TYR C O 1
ATOM 942 N N . ALA C 1 27 ? -6.142 54.834 14.057 1.00 45.16 10 ALA C N 1
ATOM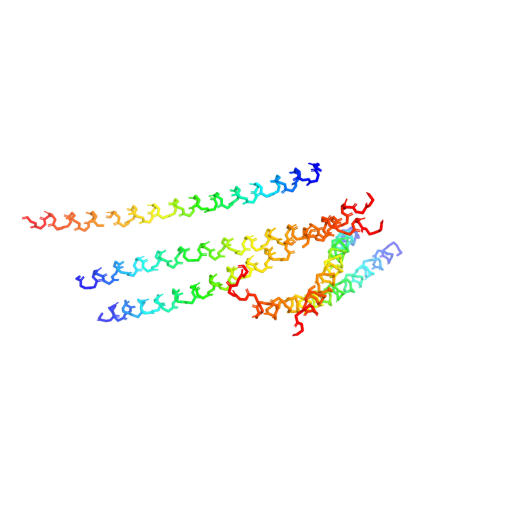 943 C CA . ALA C 1 27 ? -5.522 53.734 14.776 1.00 45.90 10 ALA C CA 1
ATOM 944 C C . ALA C 1 27 ? -6.510 53.144 15.778 1.00 45.12 10 ALA C C 1
ATOM 945 O O . ALA C 1 27 ? -6.606 51.924 15.927 1.00 42.24 10 ALA C O 1
ATOM 947 N N . LEU C 1 28 ? -7.241 54.022 16.461 1.00 42.38 11 LEU C N 1
ATOM 948 C CA . LEU C 1 28 ? -8.201 53.603 17.474 1.00 45.15 11 LEU C CA 1
ATOM 949 C C . LEU C 1 28 ? -9.377 52.857 16.854 1.00 46.67 11 LEU C C 1
ATOM 950 O O . LEU C 1 28 ? -9.825 51.855 17.398 1.00 38.95 11 LEU C O 1
ATOM 955 N N . GLN C 1 29 ? -9.875 53.335 15.716 1.00 45.46 12 GLN C N 1
ATOM 956 C CA . GLN C 1 29 ? -10.984 52.637 15.076 1.00 48.52 12 GLN C CA 1
ATOM 957 C C . GLN C 1 29 ? -10.555 51.281 14.509 1.00 44.23 12 GLN C C 1
ATOM 958 O O . GLN C 1 29 ? -11.329 50.330 14.536 1.00 39.93 12 GLN C O 1
ATOM 964 N N . GLU C 1 30 ? -9.319 51.192 14.018 1.00 39.33 13 GLU C N 1
ATOM 965 C CA . GLU C 1 30 ? -8.775 49.925 13.539 1.00 40.64 13 GLU C CA 1
ATOM 966 C C . GLU C 1 30 ? -8.655 48.927 14.690 1.00 45.03 13 GLU C C 1
ATOM 967 O O . GLU C 1 30 ? -8.946 47.742 14.534 1.00 42.08 13 GLU C O 1
ATOM 973 N N . LYS C 1 31 ? -8.226 49.416 15.847 1.00 44.17 14 LYS C N 1
ATOM 974 C CA . LYS C 1 31 ? -8.121 48.581 17.038 1.00 38.79 14 LYS C CA 1
ATOM 975 C C . LYS C 1 31 ? -9.473 48.021 17.459 1.00 37.73 14 LYS C C 1
ATOM 976 O O . LYS C 1 31 ? -9.576 46.849 17.805 1.00 44.34 14 LYS C O 1
ATOM 982 N N . ILE C 1 32 ? -10.510 48.851 17.424 1.00 42.50 15 ILE C N 1
ATOM 983 C CA . ILE C 1 32 ? -11.850 48.378 17.749 1.00 45.32 15 ILE C CA 1
ATOM 984 C C . ILE C 1 32 ? -12.258 47.218 16.831 1.00 42.89 15 ILE C C 1
ATOM 985 O O . ILE C 1 32 ? -12.758 46.186 17.301 1.00 42.89 15 ILE C O 1
ATOM 990 N N . GLU C 1 33 ? -12.030 47.383 15.527 1.00 37.01 16 GLU C N 1
ATOM 991 C CA . GLU C 1 33 ? -12.332 46.329 14.563 1.00 39.80 16 GLU C CA 1
ATOM 992 C C . GLU C 1 33 ? -11.474 45.062 14.755 1.00 37.76 16 GLU C C 1
ATOM 993 O O . GLU C 1 33 ? -11.959 43.952 14.592 1.00 38.38 16 GLU C O 1
ATOM 999 N N . GLU C 1 34 ? -10.199 45.239 15.082 1.00 33.77 17 GLU C N 1
ATOM 1000 C CA . GLU C 1 34 ? -9.323 44.111 15.382 1.00 39.52 17 GLU C CA 1
ATOM 1001 C C . GLU C 1 34 ? -9.747 43.325 16.627 1.00 33.80 17 GLU C C 1
ATOM 1002 O O . GLU C 1 34 ? -9.641 42.100 16.659 1.00 33.21 17 GLU C O 1
ATOM 1008 N N . LEU C 1 35 ? -10.205 44.033 17.656 1.00 34.21 18 LEU C N 1
ATOM 1009 C CA . LEU C 1 35 ? -10.668 43.379 18.870 1.00 34.85 18 LEU C CA 1
ATOM 1010 C C . LEU C 1 35 ? -11.927 42.547 18.589 1.00 30.19 18 LEU C C 1
ATOM 1011 O O . LEU C 1 35 ? -12.118 41.474 19.159 1.00 37.91 18 LEU C O 1
ATOM 1016 N N . ARG C 1 36 ? -12.780 43.059 17.712 1.00 37.89 19 ARG C N 1
ATOM 1017 C CA . ARG C 1 36 ? -13.999 42.364 17.340 1.00 31.35 19 ARG C CA 1
ATOM 1018 C C . ARG C 1 36 ? -13.662 41.082 16.593 1.00 32.28 19 ARG C C 1
ATOM 1019 O O . ARG C 1 36 ? -14.293 40.051 16.807 1.00 36.91 19 ARG C O 1
ATOM 1027 N N . GLN C 1 37 ? -12.662 41.151 15.720 1.00 32.22 20 GLN C N 1
ATOM 1028 C CA . GLN C 1 37 ? -12.256 39.979 14.949 1.00 37.45 20 GLN C CA 1
ATOM 1029 C C . GLN C 1 37 ? -11.605 38.918 15.844 1.00 31.38 20 GLN C C 1
ATOM 1030 O O . GLN C 1 37 ? -11.859 37.730 15.698 1.00 33.40 20 GLN C O 1
ATOM 1036 N N . ARG C 1 38 ? -10.760 39.359 16.765 1.00 29.50 21 ARG C N 1
ATOM 1037 C CA . ARG C 1 38 ? -10.126 38.444 17.702 1.00 26.06 21 ARG C CA 1
ATOM 1038 C C . ARG C 1 38 ? -11.162 37.767 18.586 1.00 28.85 21 ARG C C 1
ATOM 1039 O O . ARG C 1 38 ? -11.036 36.585 18.894 1.00 31.09 21 ARG C O 1
ATOM 1047 N N . ASP C 1 39 ? -12.174 38.527 19.003 1.00 36.79 22 ASP C N 1
ATOM 1048 C CA . ASP C 1 39 ? -13.249 37.977 19.820 1.00 35.74 22 ASP C CA 1
ATOM 1049 C C . ASP C 1 39 ? -14.008 36.891 19.048 1.00 32.71 22 ASP C C 1
ATOM 1050 O O . ASP C 1 39 ? -14.416 35.886 19.623 1.00 35.90 22 ASP C O 1
ATOM 1055 N N . ALA C 1 40 ? -14.203 37.104 17.748 1.00 33.45 23 ALA C N 1
ATOM 1056 C CA . ALA C 1 40 ? -14.823 36.087 16.898 1.00 40.61 23 ALA C CA 1
ATOM 1057 C C . ALA C 1 40 ? -13.948 34.834 16.802 1.00 35.50 23 ALA C C 1
ATOM 1058 O O . ALA C 1 40 ? -14.450 33.716 16.831 1.00 35.63 23 ALA C O 1
ATOM 1060 N N . LEU C 1 41 ? -12.638 35.025 16.696 1.00 29.01 24 LEU C N 1
ATOM 1061 C CA . LEU C 1 41 ? -11.726 33.889 16.610 1.00 29.43 24 LEU C CA 1
ATOM 1062 C C . LEU C 1 41 ? -11.787 33.044 17.881 1.00 31.54 24 LEU C C 1
ATOM 1063 O O . LEU C 1 41 ? -11.828 31.815 17.823 1.00 34.21 24 LEU C O 1
ATOM 1068 N N . ILE C 1 42 ? -11.817 33.726 19.023 1.00 33.50 25 ILE C N 1
ATOM 1069 C CA . ILE C 1 42 ? -11.804 33.079 20.323 1.00 33.96 25 ILE C CA 1
ATOM 1070 C C . ILE C 1 42 ? -13.086 32.278 20.512 1.00 34.30 25 ILE C C 1
ATOM 1071 O O . ILE C 1 42 ? -13.047 31.125 20.960 1.00 31.25 25 ILE C O 1
ATOM 1076 N N . ASP C 1 43 ? -14.212 32.889 20.145 1.00 28.66 26 ASP C N 1
ATOM 1077 C CA . ASP C 1 43 ? -15.516 32.214 20.174 1.00 42.99 26 ASP C CA 1
ATOM 1078 C C . ASP C 1 43 ? -15.507 30.922 19.360 1.00 38.09 26 ASP C C 1
ATOM 1079 O O . ASP C 1 43 ? -16.044 29.898 19.780 1.00 39.60 26 ASP C O 1
ATOM 1084 N N . GLU C 1 44 ? -14.901 30.979 18.183 1.00 46.06 27 GLU C N 1
ATOM 1085 C CA . GLU C 1 44 ? -14.825 29.813 17.328 1.00 45.22 27 GLU C CA 1
ATOM 1086 C C . GLU C 1 44 ? -13.966 28.720 17.963 1.00 33.30 27 GLU C C 1
ATOM 1087 O O . GLU C 1 44 ? -14.345 27.546 17.979 1.00 37.03 27 GLU C O 1
ATOM 1093 N N . LEU C 1 45 ? -12.813 29.110 18.494 1.00 32.56 28 LEU C N 1
ATOM 1094 C CA . LEU C 1 45 ? -11.881 28.144 19.075 1.00 39.11 28 LEU C CA 1
ATOM 1095 C C . LEU C 1 45 ? -12.445 27.451 20.317 1.00 34.96 28 LEU C C 1
ATOM 1096 O O . LEU C 1 45 ? -12.189 26.265 20.545 1.00 36.20 28 LEU C O 1
ATOM 1101 N N . GLU C 1 46 ? -13.209 28.196 21.112 1.00 36.47 29 GLU C N 1
ATOM 1102 C CA . GLU C 1 46 ? -13.817 27.657 22.317 1.00 38.67 29 GLU C CA 1
ATOM 1103 C C . GLU C 1 46 ? -14.928 26.673 21.959 1.00 34.14 29 GLU C C 1
ATOM 1104 O O . GLU C 1 46 ? -15.165 25.699 22.667 1.00 40.17 29 GLU C O 1
ATOM 1110 N N . LEU C 1 47 ? -15.623 26.954 20.866 1.00 34.04 30 LEU C N 1
ATOM 1111 C CA . LEU C 1 47 ? -16.602 26.024 20.352 1.00 43.42 30 LEU C CA 1
ATOM 1112 C C . LEU C 1 47 ? -15.908 24.736 19.871 1.00 41.51 30 LEU C C 1
ATOM 1113 O O . LEU C 1 47 ? -16.387 23.643 20.135 1.00 37.68 30 LEU C O 1
ATOM 1118 N N . GLU C 1 48 ? -14.765 24.865 19.202 1.00 36.34 31 GLU C N 1
ATOM 1119 C CA . GLU C 1 48 ? -14.043 23.690 18.710 1.00 33.64 31 GLU C CA 1
ATOM 1120 C C . GLU C 1 48 ? -13.456 22.859 19.858 1.00 35.90 31 GLU C C 1
ATOM 1121 O O . GLU C 1 48 ? -13.331 21.640 19.745 1.00 35.36 31 GLU C O 1
ATOM 1127 N N . LEU C 1 49 ? -13.083 23.529 20.947 1.00 40.23 32 LEU C N 1
ATOM 1128 C CA . LEU C 1 49 ? -12.622 22.846 22.152 1.00 42.51 32 LEU C CA 1
ATOM 1129 C C . LEU C 1 49 ? -13.762 22.069 22.798 1.00 40.93 32 LEU C C 1
ATOM 1130 O O . LEU C 1 49 ? -13.558 20.959 23.261 1.00 40.59 32 LEU C O 1
ATOM 1135 N N . ASP C 1 50 ? -14.951 22.672 22.835 1.00 39.09 33 ASP C N 1
ATOM 1136 C CA . ASP C 1 50 ? -16.162 21.978 23.264 1.00 39.43 33 ASP C CA 1
ATOM 1137 C C . ASP C 1 50 ? -16.410 20.720 22.436 1.00 43.37 33 ASP C C 1
ATOM 1138 O O . ASP C 1 50 ? -16.800 19.688 22.975 1.00 45.72 33 ASP C O 1
ATOM 1143 N N . GLN C 1 51 ? -16.192 20.813 21.126 1.00 39.70 34 GLN C N 1
ATOM 1144 C CA . GLN C 1 51 ? -16.444 19.682 20.233 1.00 42.24 34 GLN C CA 1
ATOM 1145 C C . GLN C 1 51 ? -15.392 18.572 20.376 1.00 37.61 34 GLN C C 1
ATOM 1146 O O . GLN C 1 51 ? -15.703 17.396 20.206 1.00 38.54 34 GLN C O 1
ATOM 1152 N N . LYS C 1 52 ? -14.155 18.951 20.685 1.00 37.02 35 LYS C N 1
ATOM 1153 C CA . LYS C 1 52 ? -13.123 17.965 20.987 1.00 47.74 35 LYS C CA 1
ATOM 1154 C C . LYS C 1 52 ? -13.506 17.198 22.242 1.00 44.51 35 LYS C C 1
ATOM 1155 O O . LYS C 1 52 ? -13.364 15.977 22.299 1.00 42.75 35 LYS C O 1
ATOM 1161 N N . ASP C 1 53 ? -13.988 17.925 23.246 1.00 44.25 36 ASP C N 1
ATOM 1162 C CA . ASP C 1 53 ? -14.370 17.315 24.515 1.00 43.74 36 ASP C CA 1
ATOM 1163 C C . ASP C 1 53 ? -15.514 16.333 24.341 1.00 36.62 36 ASP C C 1
ATOM 1164 O O . ASP C 1 53 ? -15.602 15.342 25.056 1.00 44.30 36 ASP C O 1
ATOM 1169 N N . GLU C 1 54 ? -16.399 16.626 23.394 1.00 40.00 37 GLU C N 1
ATOM 1170 C CA . GLU C 1 54 ? -17.521 15.748 23.107 1.00 49.90 37 GLU C CA 1
ATOM 1171 C C . GLU C 1 54 ? -17.054 14.451 22.447 1.00 43.33 37 GLU C C 1
ATOM 1172 O O . GLU C 1 54 ? -17.602 13.387 22.719 1.00 44.10 37 GLU C O 1
ATOM 1178 N N . LEU C 1 55 ? -16.039 14.539 21.586 1.00 39.36 38 LEU C N 1
ATOM 1179 C CA . LEU C 1 55 ? -15.474 13.341 20.977 1.00 42.76 38 LEU C CA 1
ATOM 1180 C C . LEU C 1 55 ? -14.829 12.481 22.058 1.00 40.43 38 LEU C C 1
ATOM 1181 O O . LEU C 1 55 ? -15.022 11.266 22.105 1.00 43.45 38 LEU C O 1
ATOM 1186 N N . ILE C 1 56 ? -14.068 13.132 22.929 1.00 39.55 39 ILE C N 1
ATOM 1187 C CA . ILE C 1 56 ? -13.372 12.449 24.006 1.00 36.65 39 ILE C CA 1
ATOM 1188 C C . ILE C 1 56 ? -14.356 11.726 24.932 1.00 41.59 39 ILE C C 1
ATOM 1189 O O . ILE C 1 56 ? -14.101 10.606 25.373 1.00 42.29 39 ILE C O 1
ATOM 1194 N N . GLN C 1 57 ? -15.485 12.371 25.208 1.00 41.81 40 GLN C N 1
ATOM 1195 C CA . GL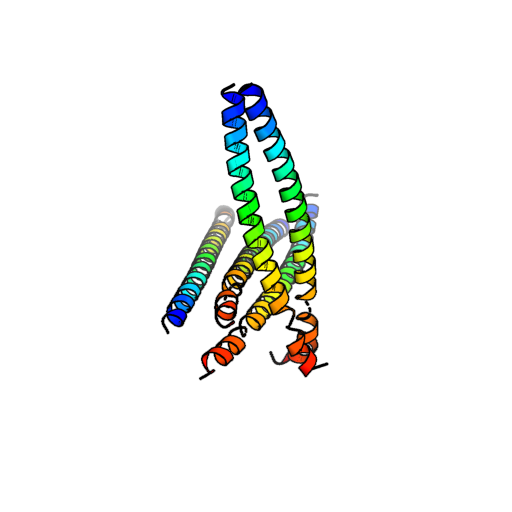N C 1 57 ? -16.536 11.768 26.014 1.00 48.19 40 GLN C CA 1
ATOM 1196 C C . GLN C 1 57 ? -17.108 10.532 25.319 1.00 42.77 40 GLN C C 1
ATOM 1197 O O . GLN C 1 57 ? -17.232 9.468 25.926 1.00 44.49 40 GLN C O 1
ATOM 1211 N N . LEU C 1 59 ? -15.682 8.710 23.076 1.00 44.81 42 LEU C N 1
ATOM 1212 C CA . LEU C 1 59 ? -14.642 7.692 23.045 1.00 44.24 42 LEU C CA 1
ATOM 1213 C C . LEU C 1 59 ? -14.524 6.960 24.385 1.00 39.30 42 LEU C C 1
ATOM 1214 O O . LEU C 1 59 ? -14.406 5.739 24.415 1.00 38.95 42 LEU C O 1
ATOM 1219 N N . GLN C 1 60 ? -14.558 7.718 25.481 1.00 50.57 43 GLN C N 1
ATOM 1220 C CA . GLN C 1 60 ? -14.555 7.151 26.828 1.00 53.43 43 GLN C CA 1
ATOM 1221 C C . GLN C 1 60 ? -15.755 6.236 27.041 1.00 54.60 43 GLN C C 1
ATOM 1222 O O . GLN C 1 60 ? -15.614 5.120 27.535 1.00 55.67 43 GLN C O 1
ATOM 1228 N N . ASN C 1 61 ? -16.934 6.721 26.672 1.00 57.60 44 ASN C N 1
ATOM 1229 C CA . ASN C 1 61 ? -18.151 5.930 26.789 1.00 57.48 44 ASN C CA 1
ATOM 1230 C C . ASN C 1 61 ? -18.020 4.616 26.044 1.00 56.48 44 ASN C C 1
ATOM 1231 O O . ASN C 1 61 ? -18.463 3.579 26.532 1.00 61.70 44 ASN C O 1
ATOM 1236 N N . GLU C 1 62 ? -17.410 4.657 24.862 1.00 56.38 45 GLU C N 1
ATOM 1237 C CA . GLU C 1 62 ? -17.208 3.435 24.089 1.00 62.51 45 GLU C CA 1
ATOM 1238 C C . GLU C 1 62 ? -16.222 2.500 24.781 1.00 63.97 45 GLU C C 1
ATOM 1239 O O . GLU C 1 62 ? -16.454 1.296 24.862 1.00 65.63 45 GLU C O 1
ATOM 1245 N N . LEU C 1 63 ? -15.127 3.060 25.284 1.00 59.50 46 LEU C N 1
ATOM 1246 C CA . LEU C 1 63 ? -14.166 2.278 26.048 1.00 59.51 46 LEU C CA 1
ATOM 1247 C C . LEU C 1 63 ? -14.821 1.569 27.236 1.00 52.77 46 LEU C C 1
ATOM 1248 O O . LEU C 1 63 ? -14.583 0.390 27.462 1.00 54.51 46 LEU C O 1
ATOM 1253 N N . ASP C 1 64 ? -15.642 2.293 27.988 1.00 61.18 47 ASP C N 1
ATOM 1254 C CA . ASP C 1 64 ? -16.311 1.725 29.152 1.00 74.42 47 ASP C CA 1
ATOM 1255 C C . ASP C 1 64 ? -17.219 0.566 28.763 1.00 75.61 47 ASP C C 1
ATOM 1256 O O . ASP C 1 64 ? -17.441 -0.349 29.554 1.00 77.73 47 ASP C O 1
ATOM 1261 N N . LYS C 1 65 ? -17.739 0.614 27.541 1.00 76.10 48 LYS C N 1
ATOM 1262 C CA . LYS C 1 65 ? -18.568 -0.465 27.020 1.00 79.47 48 LYS C CA 1
ATOM 1263 C C . LYS C 1 65 ? -17.734 -1.728 26.815 1.00 91.09 48 LYS C C 1
ATOM 1264 O O . LYS C 1 65 ? -18.093 -2.803 27.295 1.00 100.42 48 LYS C O 1
ATOM 1270 N N . TYR C 1 66 ? -16.619 -1.592 26.103 1.00 90.51 49 TYR C N 1
ATOM 1271 C CA . TYR C 1 66 ? -15.725 -2.720 25.859 1.00 88.53 49 TYR C CA 1
ATOM 1272 C C . TYR C 1 66 ? -15.174 -3.276 27.164 1.00 87.92 49 TYR C C 1
ATOM 1273 O O . TYR C 1 66 ? -15.149 -4.487 27.370 1.00 94.48 49 TYR C O 1
ATOM 1282 N N . ARG C 1 67 ? -14.738 -2.381 28.044 1.00 87.25 50 ARG C N 1
ATOM 1283 C CA . ARG C 1 67 ? -14.158 -2.769 29.324 1.00 90.88 50 ARG C CA 1
ATOM 1284 C C . ARG C 1 67 ? -15.092 -3.677 30.117 1.00 105.33 50 ARG C C 1
ATOM 1285 O O . ARG C 1 67 ? -14.642 -4.466 30.946 1.00 111.42 50 ARG C O 1
ATOM 1293 N N . SER C 1 68 ? -16.391 -3.570 29.853 1.00 114.25 51 SER C N 1
ATOM 1294 C CA . SER C 1 68 ? -17.383 -4.351 30.585 0.00 123.03 51 SER C CA 1
ATOM 1295 C C . SER C 1 68 ? -17.502 -5.778 30.058 1.00 126.99 51 SER C C 1
ATOM 1296 O O . SER C 1 68 ? -17.726 -6.709 30.828 1.00 131.87 51 SER C O 1
ATOM 1299 N N . VAL C 1 69 ? -17.355 -5.941 28.746 1.00 127.34 52 VAL C N 1
ATOM 1300 C CA . VAL C 1 69 ? -17.489 -7.250 28.109 1.00 129.22 52 VAL C CA 1
ATOM 1301 C C . VAL C 1 69 ? -16.798 -8.354 28.908 1.00 135.75 52 VAL C C 1
ATOM 1302 O O . VAL C 1 69 ? -15.574 -8.363 29.040 1.00 132.70 52 VAL C O 1
ATOM 1306 N N . ILE C 1 70 ? -17.605 -9.275 29.435 1.00 142.48 53 ILE C N 1
ATOM 1307 C CA . ILE C 1 70 ? -17.135 -10.390 30.258 1.00 143.42 53 ILE C CA 1
ATOM 1308 C C . ILE C 1 70 ? -16.770 -9.928 31.668 1.00 140.25 53 ILE C C 1
ATOM 1309 O O . ILE C 1 70 ? -17.629 -9.847 32.546 1.00 138.65 53 ILE C O 1
ATOM 1314 N N . GLY D 1 19 ? -3.176 66.696 25.291 1.00 76.76 2 GLY D N 1
ATOM 1315 C CA . GLY D 1 19 ? -4.541 66.977 25.705 1.00 85.91 2 GLY D CA 1
ATOM 1316 C C . GLY D 1 19 ? -5.455 65.802 25.422 1.00 83.57 2 GLY D C 1
ATOM 1317 O O . GLY D 1 19 ? -5.293 64.731 26.006 1.00 86.10 2 GLY D O 1
ATOM 1318 N N . SER D 1 20 ? -6.427 65.998 24.535 1.00 77.15 3 SER D N 1
ATOM 1319 C CA . SER D 1 20 ? -7.206 64.876 24.036 1.00 74.51 3 SER D CA 1
ATOM 1320 C C . SER D 1 20 ? -6.250 64.026 23.214 1.00 69.34 3 SER D C 1
ATOM 1321 O O . SER D 1 20 ? -6.394 62.811 23.144 1.00 75.55 3 SER D O 1
ATOM 1324 N N . LEU D 1 21 ? -5.263 64.677 22.604 1.00 55.70 4 LEU D N 1
ATOM 1325 C CA . LEU D 1 21 ? -4.177 63.964 21.951 1.00 62.34 4 LEU D CA 1
ATOM 1326 C C . LEU D 1 21 ? -3.479 63.038 22.951 1.00 63.12 4 LEU D C 1
ATOM 1327 O O . LEU D 1 21 ? -3.151 61.896 22.632 1.00 57.03 4 LEU D O 1
ATOM 1332 N N . ARG D 1 22 ? -3.258 63.549 24.160 1.00 65.37 5 ARG D N 1
ATOM 1333 C CA . ARG D 1 22 ? -2.646 62.783 25.242 1.00 59.75 5 ARG D CA 1
ATOM 1334 C C . ARG D 1 22 ? -3.595 61.673 25.681 1.00 55.40 5 ARG D C 1
ATOM 1335 O O . ARG D 1 22 ? -3.187 60.526 25.902 1.00 49.27 5 ARG D O 1
ATOM 1343 N N . ASP D 1 23 ? -4.876 62.010 25.768 1.00 56.36 6 ASP D N 1
ATOM 1344 C CA . ASP D 1 23 ? -5.895 61.022 26.102 1.00 60.89 6 ASP D CA 1
ATOM 1345 C C . ASP D 1 23 ? -6.002 59.908 25.053 1.00 55.05 6 ASP D C 1
ATOM 1346 O O . ASP D 1 23 ? -6.174 58.739 25.397 1.00 53.32 6 ASP D O 1
ATOM 1351 N N . LEU D 1 24 ? -5.906 60.282 23.780 1.00 47.41 7 LEU D N 1
ATOM 1352 C CA . LEU D 1 24 ? -6.032 59.329 22.690 1.00 47.24 7 LEU D CA 1
ATOM 1353 C C . LEU D 1 24 ? -4.839 58.381 22.664 1.00 33.77 7 LEU D C 1
ATOM 1354 O O . LEU D 1 24 ? -4.992 57.203 22.369 1.00 40.51 7 LEU D O 1
ATOM 1359 N N . GLN D 1 25 ? -3.658 58.899 22.977 1.00 37.87 8 GLN D N 1
ATOM 1360 C CA . GLN D 1 25 ? -2.463 58.066 22.968 1.00 43.94 8 GLN D CA 1
ATOM 1361 C C . GLN D 1 25 ? -2.494 57.008 24.081 1.00 39.05 8 GLN D C 1
ATOM 1362 O O . GLN D 1 25 ? -2.068 55.877 23.873 1.00 48.63 8 GLN D O 1
ATOM 1368 N N . TYR D 1 26 ? -2.996 57.388 25.257 1.00 44.74 9 TYR D N 1
ATOM 1369 C CA . TYR D 1 26 ? -3.203 56.446 26.351 1.00 39.54 9 TYR D CA 1
ATOM 1370 C C . TYR D 1 26 ? -4.276 55.436 25.976 1.00 34.90 9 TYR D C 1
ATOM 1371 O O . TYR D 1 26 ? -4.134 54.255 26.240 1.00 36.98 9 TYR D O 1
ATOM 1380 N N . ALA D 1 27 ? -5.351 55.908 25.357 1.00 38.10 10 ALA D N 1
ATOM 1381 C CA . ALA D 1 27 ? -6.405 55.010 24.908 1.00 39.55 10 ALA D CA 1
ATOM 1382 C C . ALA D 1 27 ? -5.860 53.940 23.949 1.00 35.90 10 ALA D C 1
ATOM 1383 O O . ALA D 1 27 ? -6.234 52.775 24.022 1.00 40.35 10 ALA D O 1
ATOM 1385 N N . LEU D 1 28 ? -4.984 54.356 23.041 1.00 42.53 11 LEU D N 1
ATOM 1386 C CA . LEU D 1 28 ? -4.400 53.452 22.060 1.00 37.33 11 LEU D CA 1
ATOM 1387 C C . LEU D 1 28 ? -3.527 52.401 22.751 1.00 33.21 11 LEU D C 1
ATOM 1388 O O . LEU D 1 28 ? -3.549 51.229 22.387 1.00 41.45 11 LEU D O 1
ATOM 1393 N N . GLN D 1 29 ? -2.774 52.828 23.762 1.00 34.86 12 GLN D N 1
ATOM 1394 C CA . GLN D 1 29 ? -1.922 51.912 24.514 1.00 33.10 12 GLN D CA 1
ATOM 1395 C C . GLN D 1 29 ? -2.736 50.804 25.165 1.00 33.02 12 GLN D C 1
ATOM 1396 O O . GLN D 1 29 ? -2.322 49.651 25.150 1.00 37.55 12 GLN D O 1
ATOM 1402 N N . GLU D 1 30 ? -3.884 51.161 25.743 1.00 36.44 13 GLU D N 1
ATOM 1403 C CA . GLU D 1 30 ? -4.751 50.179 26.393 1.00 34.29 13 GLU D CA 1
ATOM 1404 C C . GLU D 1 30 ? -5.322 49.205 25.365 1.00 27.95 13 GLU D C 1
ATOM 1405 O O . GLU D 1 30 ? -5.419 48.001 25.620 1.00 37.42 13 GLU D O 1
ATOM 1411 N N . LYS D 1 31 ? -5.716 49.745 24.213 1.00 35.61 14 LYS D N 1
ATOM 1412 C CA . LYS D 1 31 ? -6.259 48.927 23.137 1.00 32.93 14 LYS D CA 1
ATOM 1413 C C . LYS D 1 31 ? -5.212 47.944 22.603 1.00 32.01 14 LYS D C 1
ATOM 1414 O O . LYS D 1 31 ? -5.519 46.787 22.327 1.00 32.73 14 LYS D O 1
ATOM 1420 N N . ILE D 1 32 ? -3.976 48.411 22.473 1.00 35.94 15 ILE D N 1
ATOM 1421 C CA . ILE D 1 32 ? -2.877 47.547 22.060 1.00 36.90 15 ILE D CA 1
ATOM 1422 C C . ILE D 1 32 ? -2.662 46.438 23.094 1.00 41.60 15 ILE D C 1
ATOM 1423 O O . ILE D 1 32 ? -2.398 45.288 22.737 1.00 34.71 15 ILE D O 1
ATOM 1428 N N . GLU D 1 33 ? -2.788 46.779 24.376 1.00 35.52 16 GLU D N 1
ATOM 1429 C CA . GLU D 1 33 ? -2.596 45.772 25.413 1.00 35.12 16 GLU D CA 1
ATOM 1430 C C . GLU D 1 33 ? -3.745 44.747 25.421 1.00 32.05 16 GLU D C 1
ATOM 1431 O O . GLU D 1 33 ? -3.520 43.555 25.616 1.00 30.23 16 GLU D O 1
ATOM 1437 N N . GLU D 1 34 ? -4.970 45.216 25.193 1.00 38.79 17 GLU D N 1
ATOM 1438 C CA . GLU D 1 34 ? -6.134 44.335 25.119 1.00 32.04 17 GLU D CA 1
ATOM 1439 C C . GLU D 1 34 ? -6.031 43.363 23.936 1.00 34.70 17 GLU D C 1
ATOM 1440 O O . GLU D 1 34 ? -6.393 42.192 24.050 1.00 36.31 17 GLU D O 1
ATOM 1446 N N . LEU D 1 35 ? -5.521 43.858 22.811 1.00 35.30 18 LEU D N 1
ATOM 1447 C CA . LEU D 1 35 ? -5.325 43.040 21.622 1.00 36.61 18 LEU D CA 1
ATOM 1448 C C . LEU D 1 35 ? -4.254 41.976 21.900 1.00 31.43 18 LEU D C 1
ATOM 1449 O O . LEU D 1 35 ? -4.409 40.814 21.527 1.00 36.19 18 LEU D O 1
ATOM 1454 N N . ARG D 1 36 ? -3.174 42.388 22.558 1.00 31.52 19 ARG D N 1
ATOM 1455 C CA . ARG D 1 36 ? -2.075 41.483 22.883 1.00 30.54 19 ARG D CA 1
ATOM 1456 C C . ARG D 1 36 ? -2.562 40.313 23.738 1.00 33.72 19 ARG D C 1
ATOM 1457 O O . ARG D 1 36 ? -2.135 39.177 23.551 1.00 30.42 19 ARG D O 1
ATOM 1465 N N . GLN D 1 37 ? -3.449 40.610 24.683 1.00 32.74 20 GLN D N 1
ATOM 1466 C CA . GLN D 1 37 ? -4.028 39.597 25.546 1.00 33.39 20 GLN D CA 1
ATOM 1467 C C . GLN D 1 37 ? -4.925 38.662 24.747 1.00 36.18 20 GLN D C 1
ATOM 1468 O O . GLN D 1 37 ? -4.908 37.453 24.956 1.00 32.26 20 GLN D O 1
ATOM 1474 N N . ARG D 1 38 ? -5.724 39.220 23.845 1.00 38.24 21 ARG D N 1
ATOM 1475 C CA . ARG D 1 38 ? -6.570 38.384 22.991 1.00 38.38 21 ARG D CA 1
ATOM 1476 C C . ARG D 1 38 ? -5.713 37.432 22.150 1.00 33.23 21 ARG D C 1
ATOM 1477 O O . ARG D 1 38 ? -6.019 36.254 22.020 1.00 31.91 21 ARG D O 1
ATOM 1485 N N . ASP D 1 39 ? -4.632 37.961 21.585 1.00 29.06 22 ASP D N 1
ATOM 1486 C CA . ASP D 1 39 ? -3.745 37.170 20.750 1.00 34.64 22 ASP D CA 1
ATOM 1487 C C . ASP D 1 39 ? -2.986 36.090 21.527 1.00 33.16 22 ASP D C 1
ATOM 1488 O O . ASP D 1 39 ? -2.748 35.009 20.992 1.00 31.96 22 ASP D O 1
ATOM 1493 N N . ALA D 1 40 ? -2.603 36.383 22.774 1.00 34.30 23 ALA D N 1
ATOM 1494 C CA . ALA D 1 40 ? -1.955 35.375 23.625 1.00 27.09 23 ALA D CA 1
ATOM 1495 C C . ALA D 1 40 ? -2.959 34.268 23.971 1.00 28.31 23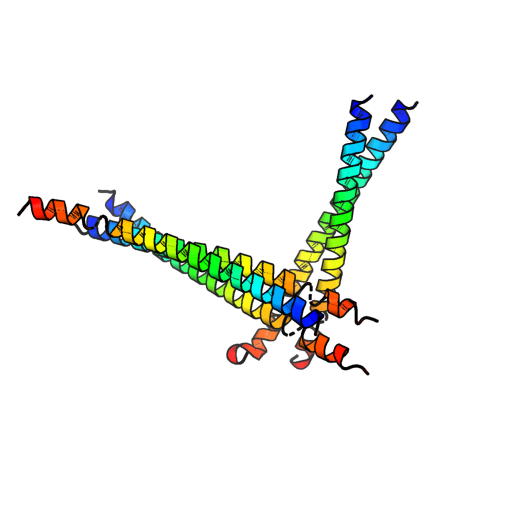 ALA D C 1
ATOM 1496 O O . ALA D 1 40 ? -2.603 33.087 24.028 1.00 33.70 23 ALA D O 1
ATOM 1498 N N . LEU D 1 41 ? -4.217 34.650 24.182 1.00 25.75 24 LEU D N 1
ATOM 1499 C CA . LEU D 1 41 ? -5.272 33.670 24.422 1.00 35.93 24 LEU D CA 1
ATOM 1500 C C . LEU D 1 41 ? -5.516 32.762 23.197 1.00 37.26 24 LEU D C 1
ATOM 1501 O O . LEU D 1 41 ? -5.740 31.560 23.340 1.00 32.73 24 LEU D O 1
ATOM 1506 N N . ILE D 1 42 ? -5.478 33.340 22.000 1.00 36.64 25 ILE D N 1
ATOM 1507 C CA . ILE D 1 42 ? -5.669 32.560 20.783 1.00 29.96 25 ILE D CA 1
ATOM 1508 C C . ILE D 1 42 ? -4.532 31.544 20.610 1.00 33.71 25 ILE D C 1
ATOM 1509 O O . ILE D 1 42 ? -4.777 30.394 20.269 1.00 37.77 25 ILE D O 1
ATOM 1514 N N . ASP D 1 43 ? -3.298 31.964 20.868 1.00 36.90 26 ASP D N 1
ATOM 1515 C CA . ASP D 1 43 ? -2.163 31.043 20.806 1.00 33.49 26 ASP D CA 1
ATOM 1516 C C . ASP D 1 43 ? -2.385 29.836 21.729 1.00 39.79 26 ASP D C 1
ATOM 1517 O O . ASP D 1 43 ? -2.113 28.696 21.360 1.00 35.70 26 ASP D O 1
ATOM 1522 N N . GLU D 1 44 ? -2.865 30.116 22.939 1.00 33.92 27 GLU D N 1
ATOM 1523 C CA . GLU D 1 44 ? -3.061 29.113 23.969 1.00 37.40 27 GLU D CA 1
ATOM 1524 C C . GLU D 1 44 ? -4.157 28.117 23.604 1.00 31.77 27 GLU D C 1
ATOM 1525 O O . GLU D 1 44 ? -3.983 26.920 23.781 1.00 33.20 27 GLU D O 1
ATOM 1531 N N . LEU D 1 45 ? -5.271 28.624 23.086 1.00 33.22 28 LEU D N 1
ATOM 1532 C CA . LEU D 1 45 ? -6.392 27.780 22.696 1.00 30.76 28 LEU D CA 1
ATOM 1533 C C . LEU D 1 45 ? -6.012 26.854 21.533 1.00 28.93 28 LEU D C 1
ATOM 1534 O O . LEU D 1 45 ? -6.489 25.721 21.461 1.00 33.83 28 LEU D O 1
ATOM 1539 N N . GLU D 1 46 ? -5.156 27.336 20.633 1.00 34.15 29 GLU D N 1
ATOM 1540 C CA . GLU D 1 46 ? -4.653 26.503 19.543 1.00 38.23 29 GLU D CA 1
ATOM 1541 C C . GLU D 1 46 ? -3.802 25.358 20.097 1.00 37.39 29 GLU D C 1
ATOM 1542 O O . GLU D 1 46 ? -3.955 24.206 19.683 1.00 35.94 29 GLU D O 1
ATOM 1548 N N . LEU D 1 47 ? -2.910 25.682 21.031 1.00 37.51 30 LEU D N 1
ATOM 1549 C CA . LEU D 1 47 ? -2.146 24.660 21.748 1.00 37.98 30 LEU D CA 1
ATOM 1550 C C . LEU D 1 47 ? -3.055 23.626 22.414 1.00 31.43 30 LEU D C 1
ATOM 1551 O O . LEU D 1 47 ? -2.780 22.432 22.367 1.00 38.77 30 LEU D O 1
ATOM 1556 N N . GLU D 1 48 ? -4.136 24.085 23.035 1.00 34.06 31 GLU D N 1
ATOM 1557 C CA . GLU D 1 48 ? -5.029 23.182 23.747 1.00 35.05 31 GLU D CA 1
ATOM 1558 C C . GLU D 1 48 ? -5.752 22.251 22.780 1.00 31.99 31 GLU D C 1
ATOM 1559 O O . GLU D 1 48 ? -5.961 21.078 23.082 1.00 34.59 31 GLU D O 1
ATOM 1565 N N . LEU D 1 49 ? -6.132 22.785 21.623 1.00 36.59 32 LEU D N 1
ATOM 1566 C CA . LEU D 1 49 ? -6.730 21.984 20.563 1.00 38.69 32 LEU D CA 1
ATOM 1567 C C . LEU D 1 49 ? -5.804 20.838 20.140 1.00 34.99 32 LEU D C 1
ATOM 1568 O O . LEU D 1 49 ? -6.243 19.702 20.002 1.00 32.55 32 LEU D O 1
ATOM 1573 N N . ASP D 1 50 ? -4.527 21.148 19.940 1.00 37.44 33 ASP D N 1
ATOM 1574 C CA . ASP D 1 50 ? -3.534 20.138 19.587 1.00 38.58 33 ASP D CA 1
ATOM 1575 C C . ASP D 1 50 ? -3.429 19.046 20.642 1.00 40.66 33 ASP D C 1
ATOM 1576 O O . ASP D 1 50 ? -3.389 17.861 20.309 1.00 35.27 33 ASP D O 1
ATOM 1581 N N . GLN D 1 51 ? -3.383 19.444 21.913 1.00 37.88 34 GLN D N 1
ATOM 1582 C CA . GLN D 1 51 ? -3.216 18.471 22.989 1.00 41.79 34 GLN D CA 1
ATOM 1583 C C . GLN D 1 51 ? -4.421 17.546 23.082 1.00 32.89 34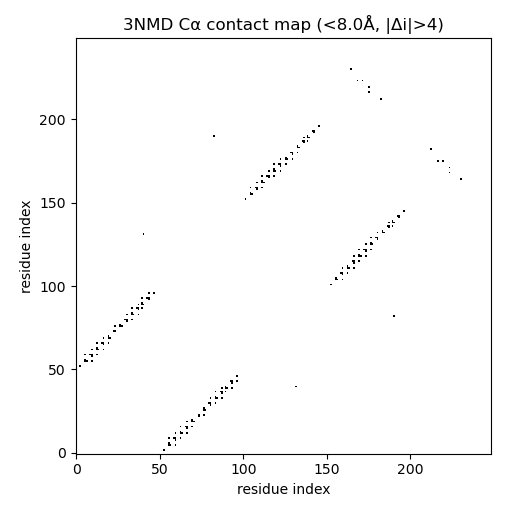 GLN D C 1
ATOM 1584 O O . GLN D 1 51 ? -4.297 16.379 23.430 1.00 39.39 34 GLN D O 1
ATOM 1590 N N . LYS D 1 52 ? -5.595 18.079 22.781 1.00 33.12 35 LYS D N 1
ATOM 1591 C CA . LYS D 1 52 ? -6.793 17.271 22.817 1.00 39.06 35 LYS D CA 1
ATOM 1592 C C . LYS D 1 52 ? -6.775 16.229 21.708 1.00 44.09 35 LYS D C 1
ATOM 1593 O O . LYS D 1 52 ? -7.300 15.130 21.884 1.00 41.94 35 LYS D O 1
ATOM 1599 N N . ASP D 1 53 ? -6.149 16.556 20.580 1.00 40.85 36 ASP D N 1
ATOM 1600 C CA . ASP D 1 53 ? -5.956 15.543 19.532 1.00 50.22 36 ASP D CA 1
ATOM 1601 C C . ASP D 1 53 ? -5.031 14.414 19.997 1.00 42.51 36 ASP D C 1
ATOM 1602 O O . ASP D 1 53 ? -5.269 13.249 19.688 1.00 42.01 36 ASP D O 1
ATOM 1607 N N . GLU D 1 54 ? -3.988 14.762 20.751 1.00 43.19 37 GLU D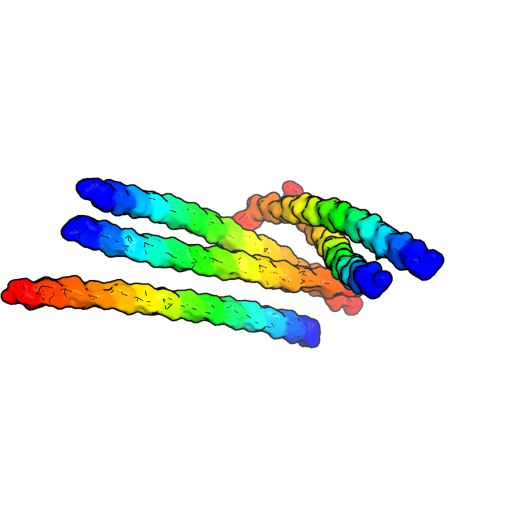 N 1
ATOM 1608 C CA . GLU D 1 54 ? -3.087 13.759 21.313 1.00 46.06 37 GLU D CA 1
ATOM 1609 C C . GLU D 1 54 ? -3.849 12.852 22.268 1.00 43.97 37 GLU D C 1
ATOM 1610 O O . GLU D 1 54 ? -3.543 11.673 22.402 1.00 43.13 37 GLU D O 1
ATOM 1616 N N . LEU D 1 55 ? -4.848 13.417 22.932 1.00 41.70 38 LEU D N 1
ATOM 1617 C CA . LEU D 1 55 ? -5.663 12.658 23.860 1.00 41.74 38 LEU D CA 1
ATOM 1618 C C . LEU D 1 55 ? -6.672 11.792 23.101 1.00 43.04 38 LEU D C 1
ATOM 1619 O O . LEU D 1 55 ? -6.920 10.641 23.468 1.00 39.23 38 LEU D O 1
ATOM 1624 N N . ILE D 1 56 ? -7.248 12.346 22.038 1.00 35.59 39 ILE D N 1
ATOM 1625 C CA . ILE D 1 56 ? -8.148 11.583 21.191 1.00 36.95 39 ILE D CA 1
ATOM 1626 C C . ILE D 1 56 ? -7.413 10.395 20.564 1.00 40.51 39 ILE D C 1
ATOM 1627 O O . ILE D 1 56 ? -7.960 9.304 20.472 1.00 38.91 39 ILE D O 1
ATOM 1632 N N . GLN D 1 57 ? -6.164 10.606 20.157 1.00 47.51 40 GLN D N 1
ATOM 1633 C CA . GLN D 1 57 ? -5.379 9.518 19.591 1.00 52.38 40 GLN D CA 1
ATOM 1634 C C . GLN D 1 57 ? -5.066 8.433 20.623 1.00 48.49 40 GLN D C 1
ATOM 1635 O O . GLN D 1 57 ? -5.119 7.252 20.307 1.00 50.09 40 GLN D O 1
ATOM 1649 N N . LEU D 1 59 ? -6.877 7.554 23.205 1.00 46.10 42 LEU D N 1
ATOM 1650 C CA . LEU D 1 59 ? -8.114 6.810 23.384 1.00 45.47 42 LEU D CA 1
ATOM 1651 C C . LEU D 1 59 ? -8.417 5.857 22.224 1.00 37.99 42 LEU D C 1
ATOM 1652 O O . LEU D 1 59 ? -8.810 4.714 22.446 1.00 41.25 42 LEU D O 1
ATOM 1657 N N . GLN D 1 60 ? -8.238 6.328 20.992 1.00 42.03 43 GLN D N 1
ATOM 1658 C CA . GLN D 1 60 ? -8.520 5.495 19.820 1.00 43.98 43 GLN D CA 1
ATOM 1659 C C . GLN D 1 60 ? -7.581 4.293 19.720 1.00 43.98 43 GLN D C 1
ATOM 1660 O O . GLN D 1 60 ? -7.995 3.213 19.300 1.00 46.22 43 GLN D O 1
ATOM 1666 N N . ASN D 1 61 ? -6.318 4.485 20.089 1.00 46.40 44 ASN D N 1
ATOM 1667 C CA . ASN D 1 61 ? -5.359 3.381 20.084 1.00 47.02 44 ASN D CA 1
ATOM 1668 C C . ASN D 1 61 ? -5.789 2.316 21.087 1.00 50.63 44 ASN D C 1
ATOM 1669 O O . ASN D 1 61 ? -5.738 1.118 20.801 1.00 56.43 44 ASN D O 1
ATOM 1674 N N . GLU D 1 62 ? -6.241 2.766 22.253 1.00 50.47 45 GLU D N 1
ATOM 1675 C CA . GLU D 1 62 ? -6.781 1.864 23.261 1.00 52.47 45 GLU D CA 1
ATOM 1676 C C . GLU D 1 62 ? -8.044 1.159 22.758 1.00 44.76 45 GLU D C 1
ATOM 1677 O O . GLU D 1 62 ? -8.240 -0.026 23.013 1.00 49.14 45 GLU D O 1
ATOM 1683 N N . LEU D 1 63 ? -8.898 1.881 22.038 1.00 51.15 46 LEU D N 1
ATOM 1684 C CA . LEU D 1 63 ? -10.095 1.271 21.456 1.00 55.30 46 LEU D CA 1
ATOM 1685 C C . LEU D 1 63 ? -9.768 0.261 20.357 1.00 51.82 46 LEU D C 1
ATOM 1686 O O . LEU D 1 63 ? -10.496 -0.708 20.155 1.00 46.28 46 LEU D O 1
ATOM 1691 N N . ASP D 1 64 ? -8.683 0.505 19.634 1.00 55.80 47 ASP D N 1
ATOM 1692 C CA . ASP D 1 64 ? -8.262 -0.409 18.586 1.00 53.89 47 ASP D CA 1
ATOM 1693 C C . ASP D 1 64 ? -7.837 -1.735 19.210 1.00 59.54 47 ASP D C 1
ATOM 1694 O O . ASP D 1 64 ? -8.035 -2.799 18.624 1.00 60.16 47 ASP D O 1
ATOM 1699 N N . LYS D 1 65 ? -7.257 -1.662 20.405 1.00 55.27 48 LYS D N 1
ATOM 1700 C CA . LYS D 1 65 ? -6.797 -2.858 21.106 1.00 65.68 48 LYS D CA 1
ATOM 1701 C C . LYS D 1 65 ? -7.974 -3.764 21.438 1.00 63.29 48 LYS D C 1
ATOM 1702 O O . LYS D 1 65 ? -7.878 -4.987 21.336 1.00 75.62 48 LYS D O 1
ATOM 1704 N N . TYR D 1 66 ? -9.092 -3.159 21.827 1.00 60.29 49 TYR D N 1
ATOM 1705 C CA . TYR D 1 66 ? -10.308 -3.911 22.085 1.00 70.74 49 TYR D CA 1
ATOM 1706 C C . TYR D 1 66 ? -10.958 -4.300 20.768 1.00 88.03 49 TYR D C 1
ATOM 1707 O O . TYR D 1 66 ? -12.162 -4.140 20.584 1.00 86.12 49 TYR D O 1
ATOM 1716 N N . ARG D 1 67 ? -10.136 -4.815 19.859 1.00 100.18 50 ARG D N 1
ATOM 1717 C CA . ARG D 1 67 ? -10.563 -5.212 18.527 1.00 97.78 50 ARG D CA 1
ATOM 1718 C C . ARG D 1 67 ? -9.426 -5.989 17.866 1.00 98.10 50 ARG D C 1
ATOM 1719 O O . ARG D 1 67 ? -8.536 -5.395 17.251 1.00 87.41 50 ARG D O 1
ATOM 1727 N N . SER D 1 68 ? -9.438 -7.313 18.014 1.00 101.69 51 SER D N 1
ATOM 1728 C CA . SER D 1 68 ? -10.457 -8.005 18.799 1.00 98.68 51 SER D CA 1
ATOM 1729 C C . SER D 1 68 ? -9.864 -8.598 20.073 1.00 96.58 51 SER D C 1
ATOM 1730 O O . SER D 1 68 ? -10.575 -9.201 20.877 1.00 96.84 51 SER D O 1
ATOM 1733 N N . SER E 1 20 ? -6.791 0.435 35.612 1.00 75.21 3 SER E N 1
ATOM 1734 C CA . SER E 1 20 ? -6.384 1.400 36.628 1.00 82.26 3 SER E CA 1
ATOM 1735 C C . SER E 1 20 ? -4.921 1.803 36.484 1.00 84.20 3 SER E C 1
ATOM 1736 O O . SER E 1 20 ? -4.506 2.835 37.013 1.00 85.38 3 SER E O 1
ATOM 1739 N N . LEU E 1 21 ? -4.132 0.994 35.783 1.00 73.89 4 LEU E N 1
ATOM 1740 C CA . LEU E 1 21 ? -2.820 1.464 35.356 1.00 68.63 4 LEU E CA 1
ATOM 1741 C C . LEU E 1 21 ? -3.009 2.400 34.168 1.00 66.60 4 LEU E C 1
ATOM 1742 O O . LEU E 1 21 ? -2.386 3.460 34.090 1.00 60.11 4 LEU E O 1
ATOM 1747 N N . ARG E 1 22 ? -3.877 1.995 33.242 1.00 59.97 5 ARG E N 1
ATOM 1748 C CA . ARG E 1 22 ? -4.221 2.827 32.099 1.00 58.00 5 ARG E CA 1
ATOM 1749 C C . ARG E 1 22 ? -4.851 4.134 32.572 1.00 53.61 5 ARG E C 1
ATOM 1750 O O . ARG E 1 22 ? -4.703 5.171 31.931 1.00 57.40 5 ARG E O 1
ATOM 1752 N N . ASP E 1 23 ? -5.554 4.073 33.699 1.00 56.09 6 ASP E N 1
ATOM 1753 C CA . ASP E 1 23 ? -6.200 5.248 34.270 1.00 51.51 6 ASP E CA 1
ATOM 1754 C C . ASP E 1 23 ? -5.156 6.251 34.753 1.00 52.62 6 ASP E C 1
ATOM 1755 O O . ASP E 1 23 ? -5.288 7.459 34.537 1.00 60.47 6 ASP E O 1
ATOM 1760 N N . LEU E 1 24 ? -4.122 5.732 35.407 1.00 48.24 7 LEU E N 1
ATOM 1761 C CA . LEU E 1 24 ? -3.041 6.547 35.927 1.00 48.58 7 LEU E CA 1
ATOM 1762 C C . LEU E 1 24 ? -2.289 7.242 34.803 1.00 41.94 7 LEU E C 1
ATOM 1763 O O . LEU E 1 24 ? -2.027 8.438 34.873 1.00 53.12 7 LEU E O 1
ATOM 1768 N N . GLN E 1 25 ? -1.937 6.481 33.775 1.00 45.99 8 GLN E N 1
ATOM 1769 C CA . GLN E 1 25 ? -1.215 7.034 32.640 1.00 47.14 8 GLN E CA 1
ATOM 1770 C C . GLN E 1 25 ? -1.999 8.179 32.011 1.00 44.79 8 GLN E C 1
ATOM 1771 O O . GLN E 1 25 ? -1.426 9.201 31.626 1.00 47.62 8 GLN E O 1
ATOM 1777 N N . TYR E 1 26 ? -3.313 8.003 31.926 1.00 42.30 9 TYR E N 1
ATOM 1778 C CA . TYR E 1 26 ? -4.192 9.019 31.369 1.00 43.74 9 TYR E CA 1
ATOM 1779 C C . TYR E 1 26 ? -4.351 10.222 32.319 1.00 42.57 9 TYR E C 1
ATOM 1780 O O . TYR E 1 26 ? -4.495 11.355 31.876 1.00 46.46 9 TYR E O 1
ATOM 1789 N N . ALA E 1 27 ? -4.324 9.965 33.621 1.00 50.22 10 ALA E N 1
ATOM 1790 C CA . ALA E 1 27 ? -4.450 11.026 34.610 1.00 43.47 10 ALA E CA 1
ATOM 1791 C C . ALA E 1 27 ? -3.162 11.842 34.650 1.00 44.53 10 ALA E C 1
ATOM 1792 O O . ALA E 1 27 ? -3.189 13.067 34.799 1.00 47.76 10 ALA E O 1
ATOM 1794 N N . LEU E 1 28 ? -2.034 11.153 34.522 1.00 37.83 11 LEU E N 1
ATOM 1795 C CA . LEU E 1 28 ? -0.743 11.816 34.434 1.00 38.48 11 LEU E CA 1
ATOM 1796 C C . LEU E 1 28 ? -0.682 12.740 33.205 1.00 43.64 11 LEU E C 1
ATOM 1797 O O . LEU E 1 28 ? -0.224 13.880 33.291 1.00 44.85 11 LEU E O 1
ATOM 1802 N N . GLN E 1 29 ? -1.146 12.238 32.067 1.00 47.97 12 GLN E N 1
ATOM 1803 C CA . GLN E 1 29 ? -1.156 13.015 30.834 1.00 54.42 12 GLN E CA 1
ATOM 1804 C C . GLN E 1 29 ? -2.055 14.238 30.964 1.00 44.52 12 GLN E C 1
ATOM 1805 O O . GLN E 1 29 ? -1.752 15.307 30.447 1.00 37.30 12 GLN E O 1
ATOM 1811 N N . GLU E 1 30 ? -3.174 14.064 31.648 1.00 42.13 13 GLU E N 1
ATOM 1812 C CA . GLU E 1 30 ? -4.084 15.162 31.906 1.00 42.59 13 GLU E CA 1
ATOM 1813 C C . GLU E 1 30 ? -3.405 16.234 32.781 1.00 46.85 13 GLU E C 1
ATOM 1814 O O . GLU E 1 30 ? -3.478 17.424 32.484 1.00 40.43 13 GLU E O 1
ATOM 1820 N N . LYS E 1 31 ? -2.734 15.796 33.845 1.00 40.07 14 LYS E N 1
ATOM 1821 C CA . LYS E 1 31 ? -2.076 16.694 34.787 1.00 37.71 14 LYS E CA 1
ATOM 1822 C C . LYS E 1 31 ? -0.923 17.472 34.147 1.00 34.52 14 LYS E C 1
ATOM 1823 O O . LYS E 1 31 ? -0.669 18.616 34.501 1.00 36.22 14 LYS E O 1
ATOM 1829 N N . ILE E 1 32 ? -0.240 16.845 33.199 1.00 40.89 15 ILE E N 1
ATOM 1830 C CA . ILE E 1 32 ? 0.824 17.507 32.458 1.00 41.88 15 ILE E CA 1
ATOM 1831 C C . ILE E 1 32 ? 0.271 18.637 31.570 1.00 46.48 15 ILE E C 1
ATOM 1832 O O . ILE E 1 32 ? 0.863 19.711 31.488 1.00 48.73 15 ILE E O 1
ATOM 1837 N N . GLU E 1 33 ? -0.868 18.396 30.923 1.00 39.74 16 GLU E N 1
ATOM 1838 C CA . GLU E 1 33 ? -1.503 19.419 30.103 1.00 41.89 16 GLU E CA 1
ATOM 1839 C C . GLU E 1 33 ? -2.028 20.572 30.975 1.00 41.89 16 GLU E C 1
ATOM 1840 O O . GLU E 1 33 ? -1.851 21.747 30.646 1.00 40.15 16 GLU E O 1
ATOM 1846 N N . GLU E 1 34 ? -2.652 20.236 32.099 1.00 43.87 17 GLU E N 1
ATOM 1847 C CA . GLU E 1 34 ? -3.081 21.255 33.050 1.00 37.88 17 GLU E CA 1
ATOM 1848 C C . GLU E 1 34 ? -1.916 22.122 33.531 1.00 33.71 17 GLU E C 1
ATOM 1849 O O . GLU E 1 34 ? -2.061 23.337 33.698 1.00 36.62 17 GLU E O 1
ATOM 1855 N N . LEU E 1 35 ? -0.772 21.490 33.762 1.00 34.33 18 LEU E N 1
ATOM 1856 C CA . LEU E 1 35 ? 0.436 22.200 34.163 1.00 38.32 18 LEU E CA 1
ATOM 1857 C C . LEU E 1 35 ? 0.932 23.128 33.061 1.00 38.38 18 LEU E C 1
ATOM 1858 O O . LEU E 1 35 ? 1.398 24.241 33.344 1.00 36.40 18 LEU E O 1
ATOM 1863 N N . ARG E 1 36 ? 0.846 22.664 31.813 1.00 35.74 19 ARG E N 1
ATOM 1864 C CA . ARG E 1 36 ? 1.313 23.467 30.694 1.00 43.72 19 ARG E CA 1
ATOM 1865 C C . ARG E 1 36 ? 0.435 24.711 30.592 1.00 36.81 19 ARG E C 1
ATOM 1866 O O . ARG E 1 36 ? 0.920 25.796 30.283 1.00 36.60 19 ARG E O 1
ATOM 1874 N N . GLN E 1 37 ? -0.855 24.543 30.880 1.00 33.33 20 GLN E N 1
ATOM 1875 C CA . GLN E 1 37 ? -1.808 25.638 30.810 1.00 40.20 20 GLN E CA 1
ATOM 1876 C C . GLN E 1 37 ? -1.596 26.667 31.926 1.00 40.99 20 GLN E C 1
ATOM 1877 O O . GLN E 1 37 ? -1.685 27.868 31.674 1.00 31.43 20 GLN E O 1
ATOM 1883 N N . ARG E 1 38 ? -1.321 26.196 33.143 1.00 32.05 21 ARG E N 1
ATOM 1884 C CA . ARG E 1 38 ? -1.044 27.090 34.259 1.00 37.42 21 ARG E CA 1
ATOM 1885 C C . ARG E 1 38 ? 0.188 27.930 33.935 1.00 30.14 21 ARG E C 1
ATOM 1886 O O . ARG E 1 38 ? 0.198 29.143 34.136 1.00 39.95 21 ARG E O 1
ATOM 1894 N N . ASP E 1 39 ? 1.222 27.265 33.428 1.00 35.12 22 ASP E N 1
ATOM 1895 C CA . ASP E 1 39 ? 2.462 27.937 33.082 1.00 34.24 22 ASP E CA 1
ATOM 1896 C C . ASP E 1 39 ? 2.237 28.997 31.999 1.00 36.51 22 ASP E C 1
ATOM 1897 O O . ASP E 1 39 ? 2.857 30.060 32.038 1.00 38.13 22 ASP E O 1
ATOM 1902 N N . ALA E 1 40 ? 1.345 28.712 31.048 1.00 34.81 23 ALA E N 1
ATOM 1903 C CA . ALA E 1 40 ? 1.051 29.673 29.991 1.00 35.22 23 ALA E CA 1
ATOM 1904 C C . ALA E 1 40 ? 0.327 30.878 30.578 1.00 33.43 23 ALA E C 1
ATOM 1905 O O . ALA E 1 40 ? 0.588 32.004 30.193 1.00 32.61 23 ALA E O 1
ATOM 1907 N N . LEU E 1 41 ? -0.574 30.628 31.523 1.00 34.10 24 LEU E N 1
ATOM 1908 C CA . LEU E 1 41 ? -1.290 31.704 32.188 1.00 34.60 24 LEU E CA 1
ATOM 1909 C C . LEU E 1 41 ? -0.322 32.581 32.978 1.00 31.23 24 LEU E C 1
ATOM 1910 O O . LEU E 1 41 ? -0.415 33.810 32.942 1.00 32.91 24 LEU E O 1
ATOM 1915 N N . ILE E 1 42 ? 0.599 31.935 33.689 1.00 33.17 25 ILE E N 1
ATOM 1916 C CA . ILE E 1 42 ? 1.578 32.625 34.519 1.00 33.67 25 ILE E CA 1
ATOM 1917 C C . ILE E 1 42 ? 2.461 33.534 33.659 1.00 37.62 25 ILE E C 1
ATOM 1918 O O . ILE E 1 42 ? 2.695 34.696 34.003 1.00 38.18 25 ILE E O 1
ATOM 1923 N N . ASP E 1 43 ? 2.930 33.001 32.536 1.00 35.58 26 ASP E N 1
ATOM 1924 C CA . ASP E 1 43 ? 3.667 33.790 31.553 1.00 38.87 26 ASP E CA 1
ATOM 1925 C C . ASP E 1 43 ? 2.857 34.998 31.116 1.00 36.02 26 ASP E C 1
ATOM 1926 O O . ASP E 1 43 ? 3.378 36.112 31.029 1.00 36.87 26 ASP E O 1
ATOM 1931 N N . GLU E 1 44 ? 1.577 34.774 30.844 1.00 35.48 27 GLU E N 1
ATOM 1932 C CA . GLU E 1 44 ? 0.689 35.859 30.427 1.00 38.66 27 GLU E CA 1
ATOM 1933 C C . GLU E 1 44 ? 0.529 36.921 31.529 1.00 35.65 27 GLU E C 1
ATOM 1934 O O . GLU E 1 44 ? 0.590 38.122 31.268 1.00 38.91 27 GLU E O 1
ATOM 1940 N N . LEU E 1 45 ? 0.368 36.474 32.768 1.00 32.91 28 LEU E N 1
ATOM 1941 C CA . LEU E 1 45 ? 0.155 37.403 33.865 1.00 35.54 28 LEU E CA 1
ATOM 1942 C C . LEU E 1 45 ? 1.411 38.236 34.163 1.00 29.55 28 LEU E C 1
ATOM 1943 O O . LEU E 1 45 ? 1.314 39.407 34.511 1.00 31.91 28 LEU E O 1
ATOM 1948 N N . GLU E 1 46 ? 2.585 37.639 33.990 1.00 29.94 29 GLU E N 1
ATOM 1949 C CA . GLU E 1 46 ? 3.823 38.383 34.124 1.00 32.90 29 GLU E CA 1
ATOM 1950 C C . GLU E 1 46 ? 3.934 39.484 33.060 1.00 30.99 29 GLU E C 1
ATOM 1951 O O . GLU E 1 46 ? 4.368 40.587 33.363 1.00 36.55 29 GLU E O 1
ATOM 1957 N N . LEU E 1 47 ? 3.519 39.177 31.829 1.00 29.69 30 LEU E N 1
ATOM 1958 C CA . LEU E 1 47 ? 3.514 40.154 30.751 1.00 38.94 30 LEU E CA 1
ATOM 1959 C C . LEU E 1 47 ? 2.566 41.319 31.044 1.00 39.11 30 LEU E C 1
ATOM 1960 O O . LEU E 1 47 ? 2.855 42.458 30.691 1.00 37.19 30 LEU E O 1
ATOM 1965 N N . GLU E 1 48 ? 1.444 41.022 31.694 1.00 32.42 31 GLU E N 1
ATOM 1966 C CA . GLU E 1 48 ? 0.456 42.039 32.018 1.00 33.58 31 GLU E CA 1
ATOM 1967 C C . GLU E 1 48 ? 0.965 42.959 33.114 1.00 26.52 31 GLU E C 1
ATOM 1968 O O . GLU E 1 48 ? 0.675 44.151 33.110 1.00 34.71 31 GLU E O 1
ATOM 1974 N N . LEU E 1 49 ? 1.723 42.390 34.046 1.00 28.42 32 LEU E N 1
ATOM 1975 C CA . LEU E 1 49 ? 2.344 43.152 35.119 1.00 34.60 32 LEU E CA 1
ATOM 1976 C C . LEU E 1 49 ? 3.408 44.103 34.557 1.00 28.37 32 LEU E C 1
ATOM 1977 O O . LEU E 1 49 ? 3.499 45.249 34.984 1.00 33.13 32 LEU E O 1
ATOM 1982 N N . ASP E 1 50 ? 4.188 43.622 33.585 1.00 37.69 33 ASP E N 1
ATOM 1983 C CA . ASP E 1 50 ? 5.179 44.455 32.895 1.00 34.82 33 ASP E CA 1
ATOM 1984 C C . ASP E 1 50 ? 4.504 45.627 32.212 1.00 28.85 33 ASP E C 1
ATOM 1985 O O . ASP E 1 50 ? 5.024 46.732 32.191 1.00 39.93 33 ASP E O 1
ATOM 1990 N N . GLN E 1 51 ? 3.342 45.371 31.633 1.00 37.51 34 GLN E N 1
ATOM 1991 C CA . GLN E 1 51 ? 2.629 46.418 30.924 1.00 36.41 34 GLN E CA 1
ATOM 1992 C C . GLN E 1 51 ? 2.116 47.483 31.895 1.00 31.02 34 GLN E C 1
ATOM 1993 O O . GLN E 1 51 ? 2.187 48.681 31.611 1.00 34.53 34 GLN E O 1
ATOM 1999 N N . LYS E 1 52 ? 1.625 47.046 33.054 1.00 35.51 35 LYS E N 1
ATOM 2000 C CA . LYS E 1 52 ? 1.140 47.982 34.064 1.00 34.45 35 LYS E CA 1
ATOM 2001 C C . LYS E 1 52 ? 2.252 48.857 34.632 1.00 28.64 35 LYS E C 1
ATOM 2002 O O . LYS E 1 52 ? 2.037 50.043 34.873 1.00 37.63 35 LYS E O 1
ATOM 2008 N N . ASP E 1 53 ? 3.428 48.264 34.832 1.00 30.86 36 ASP E N 1
ATOM 2009 C CA . ASP E 1 53 ? 4.602 49.007 35.267 1.00 39.40 36 ASP E CA 1
ATOM 2010 C C . ASP E 1 53 ? 4.991 50.051 34.216 1.00 35.48 36 ASP E C 1
ATOM 2011 O O . ASP E 1 53 ? 5.406 51.148 34.566 1.00 36.84 36 ASP E O 1
ATOM 2016 N N . GLU E 1 54 ? 4.850 49.707 32.935 1.00 39.49 37 GLU E N 1
ATOM 2017 C CA . GLU E 1 54 ? 5.104 50.676 31.870 1.00 42.65 37 GLU E CA 1
ATOM 2018 C C . GLU E 1 54 ? 4.118 51.838 31.963 1.00 35.20 37 GLU E C 1
ATOM 2019 O O . GLU E 1 54 ? 4.491 52.994 31.807 1.00 43.17 37 GLU E O 1
ATOM 2025 N N . LEU E 1 55 ? 2.853 51.517 32.205 1.00 36.52 38 LEU E N 1
ATOM 2026 C CA . LEU E 1 55 ? 1.821 52.532 32.301 1.00 36.74 38 LEU E CA 1
ATOM 2027 C C . LEU E 1 55 ? 2.126 53.425 33.506 1.00 36.74 38 LEU E C 1
ATOM 2028 O O . LEU E 1 55 ? 1.992 54.655 33.446 1.00 39.80 38 LEU E O 1
ATOM 2033 N N . ILE E 1 56 ? 2.551 52.790 34.593 1.00 41.79 39 ILE E N 1
ATOM 2034 C CA . ILE E 1 56 ? 2.824 53.497 35.832 1.00 44.25 39 ILE E CA 1
ATOM 2035 C C . ILE E 1 56 ? 3.963 54.499 35.627 1.00 31.88 39 ILE E C 1
ATOM 2036 O O . ILE E 1 56 ? 3.908 55.609 36.123 1.00 36.24 39 ILE E O 1
ATOM 2041 N N . GLN E 1 57 ? 4.982 54.095 34.877 1.00 51.50 40 GLN E N 1
ATOM 2042 C CA . GLN E 1 57 ? 6.119 54.961 34.614 1.00 53.01 40 GLN E CA 1
ATOM 2043 C C . GLN E 1 57 ? 5.721 56.146 33.738 1.00 45.01 40 GLN E C 1
ATOM 2044 O O . GLN E 1 57 ? 6.225 57.252 33.916 1.00 46.97 40 GLN E O 1
ATOM 2058 N N . LEU E 1 59 ? 2.721 57.568 33.634 1.00 41.92 42 LEU E N 1
ATOM 2059 C CA . LEU E 1 59 ? 1.934 58.472 34.459 1.00 35.36 42 LEU E CA 1
ATOM 2060 C C . LEU E 1 59 ? 2.817 59.241 35.447 1.00 36.16 42 LEU E C 1
ATOM 2061 O O . LEU E 1 59 ? 2.588 60.420 35.699 1.00 47.95 42 LEU E O 1
ATOM 2066 N N . GLN E 1 60 ? 3.833 58.570 35.989 1.00 44.68 43 GLN E N 1
ATOM 2067 C CA . GLN E 1 60 ? 4.750 59.210 36.922 1.00 47.96 43 GLN E CA 1
ATOM 2068 C C . GLN E 1 60 ? 5.604 60.247 36.194 1.00 43.95 43 GLN E C 1
ATOM 2069 O O . GLN E 1 60 ? 5.885 61.314 36.734 1.00 40.98 43 GLN E O 1
ATOM 2075 N N . ASN E 1 61 ? 6.027 59.914 34.976 1.00 53.29 44 ASN E N 1
ATOM 2076 C CA . ASN E 1 61 ? 6.759 60.853 34.135 1.00 55.20 44 ASN E CA 1
ATOM 2077 C C . ASN E 1 61 ? 5.911 62.092 33.891 1.00 53.87 44 ASN E C 1
ATOM 2078 O O . ASN E 1 61 ? 6.389 63.222 33.981 1.00 53.87 44 ASN E O 1
ATOM 2083 N N . GLU E 1 62 ? 4.639 61.864 33.589 1.00 51.93 45 GLU E N 1
ATOM 2084 C CA . GLU E 1 62 ? 3.721 62.948 33.302 1.00 46.85 45 GLU E CA 1
ATOM 2085 C C . GLU E 1 62 ? 3.435 63.781 34.551 1.00 49.41 45 GLU E C 1
ATOM 2086 O O . GLU E 1 62 ? 3.297 64.999 34.476 1.00 52.05 45 GLU E O 1
ATOM 2092 N N . LEU E 1 63 ? 3.338 63.117 35.699 1.00 55.49 46 LEU E N 1
ATOM 2093 C CA . LEU E 1 63 ? 3.082 63.820 36.947 1.00 52.82 46 LEU E CA 1
ATOM 2094 C C . LEU E 1 63 ? 4.246 64.738 37.294 1.00 47.45 46 LEU E C 1
ATOM 2095 O O . LEU E 1 63 ? 4.049 65.876 37.695 1.00 52.09 46 LEU E O 1
ATOM 2100 N N . ASP E 1 64 ? 5.461 64.235 37.118 1.00 56.15 47 ASP E N 1
ATOM 2101 C CA . ASP E 1 64 ? 6.656 65.013 37.401 1.00 57.27 47 ASP E CA 1
ATOM 2102 C C . ASP E 1 64 ? 6.717 66.325 36.619 1.00 60.72 47 ASP E C 1
ATOM 2103 O O . ASP E 1 64 ? 7.099 67.367 37.161 1.00 59.49 47 ASP E O 1
ATOM 2108 N N . LYS E 1 65 ? 6.341 66.269 35.346 1.00 62.40 48 LYS E N 1
ATOM 2109 C CA . LYS E 1 65 ? 6.264 67.464 34.514 1.00 63.30 48 LYS E CA 1
ATOM 2110 C C . LYS E 1 65 ? 5.286 68.477 35.108 1.00 65.03 48 LYS E C 1
ATOM 2111 O O . LYS E 1 65 ? 5.591 69.671 35.211 1.00 71.66 48 LYS E O 1
ATOM 2117 N N . TYR E 1 66 ? 4.110 67.998 35.502 1.00 59.98 49 TYR E N 1
ATOM 2118 C CA . TYR E 1 66 ? 3.094 68.867 36.092 1.00 58.63 49 TYR E CA 1
ATOM 2119 C C . TYR E 1 66 ? 3.565 69.458 37.417 1.00 61.52 49 TYR E C 1
ATOM 2120 O O . TYR E 1 66 ? 3.377 70.640 37.672 1.00 64.29 49 TYR E O 1
ATOM 2129 N N . ARG E 1 67 ? 4.189 68.633 38.252 1.00 69.62 50 ARG E N 1
ATOM 2130 C CA . ARG E 1 67 ? 4.647 69.082 39.563 1.00 72.11 50 ARG E CA 1
ATOM 2131 C C . ARG E 1 67 ? 5.766 70.124 39.457 1.00 76.75 50 ARG E C 1
ATOM 2132 O O . ARG E 1 67 ? 5.942 70.949 40.353 1.00 80.19 50 ARG E O 1
ATOM 2140 N N . SER E 1 68 ? 6.526 70.076 38.368 1.00 75.94 51 SER E N 1
ATOM 2141 C CA . SER E 1 68 ? 7.540 71.090 38.109 1.00 77.52 51 SER E CA 1
ATOM 2142 C C . SER E 1 68 ? 6.879 72.438 37.865 1.00 86.24 51 SER E C 1
ATOM 2143 O O . SER E 1 68 ? 7.294 73.459 38.412 1.00 81.52 51 SER E O 1
ATOM 2146 N N . VAL E 1 69 ? 5.840 72.425 37.039 1.00 93.21 52 VAL E N 1
ATOM 2147 C CA . VAL E 1 69 ? 5.128 73.640 36.673 1.00 95.79 52 VAL E CA 1
ATOM 2148 C C . VAL E 1 69 ? 4.579 74.386 37.885 1.00 98.18 52 VAL E C 1
ATOM 2149 O O . VAL E 1 69 ? 4.621 75.615 37.931 1.00 102.23 52 VAL E O 1
ATOM 2153 N N . ILE E 1 70 ? 4.066 73.651 38.865 1.00 91.40 53 ILE E N 1
ATOM 2154 C CA . ILE E 1 70 ? 3.473 74.291 40.034 1.00 95.62 53 ILE E CA 1
ATOM 2155 C C . ILE E 1 70 ? 4.516 75.047 40.858 1.00 101.80 53 ILE E C 1
ATOM 2156 O O . ILE E 1 70 ? 4.424 76.263 41.041 1.00 90.59 53 ILE E O 1
#

Solvent-accessible surface area: 17945 Å² total

Sequence (249 aa):
GSLRDLQYALQEKIEELRQRDALIDELELELDQKDELIQLQNELDKYRSVIRLRDLQYALQEKIEELRQRDALIDELELELDQKDELIQLQNELDKYRRGSLRDLQYALQEKIEELRQRDALIDELELELDQKDELIQLQNELDKYRSVIGSLRDLQYALQEKIEELRQRDALIDELELELDQKDELIQLQNELDKYRSSLRDLQYALQEKIEELRQRDALIDELELELDQKDELIQLQNELDKYRSVI

=== Feature glossary ===
Key to the feature types in this record:

Secondary structure (8-state, DSSP). Secondary structure is the local, repeating backbone conformation. DSSP classifies it into eight states by reading the hydrogen-bond network: three helix types (H, G, I), two β types (E, B), two non-regular types (T, S), and unstructured coil (-).

Backbone torsions (φ/ψ). Backbone dihedral angles. Every residue except chain termini has a φ (preceding-C → N → Cα → C) and a ψ (N → Cα → C → next-N). They are reported in degrees following the IUPAC sign convention. Secondary structure is essentially a statement about which (φ, ψ) basin each residue occupies.

Predicted aligned error. Predicted Aligned Error (PAE) is an AlphaFold confidence matrix: entry (i, j) is the expected error in the position of residue j, in ångströms, when the prediction is superimposed on the true structure at residue i. Low PAE within a block of residues means that block is internally rigid and well-predicted; high PAE between two blocks means their relative placement is uncertain even if each block individually is confident.

B-factor. B-factor (Debye–Waller factor) reflects atomic displacement in the crystal lattice. It is an experimental observable (units Å²), not a prediction; low values mean the atom is pinned down, high values mean it moves or is heterogeneous across the crystal.

Secondary structure (3-state, P-SEA). Three-state secondary structure (P-SEA) collapses the eight DSSP classes into helix (a), strand (b), and coil (c). P-SEA assigns these from Cα geometry alone — distances and angles — without requiring backbone oxygens, so it works on any Cα trace.

Sequence. Primary structure: the covalent order of the twenty standard amino acids along the backbone. Two proteins with the same sequence will (almost always) fold to the same structure; two with 30% identity often share a fold but not the details.

pLDDT. pLDDT is the predicted lDDT-Cα score: AlphaFold's confidence that the local environment of each residue (all inter-atomic distances within 15 Å) is correctly placed. It is a per-residue number between 0 and 100, with higher meaning more reliable.

InterPro / GO / CATH / organism. Functional annotations link the protein to curated databases. InterPro entries identify conserved domains and families by matching the sequence against member-database signatures (Pfam, PROSITE, CDD, …). Gene Ontology (GO) terms describe molecular function, biological process, and cellular component in a controlled vocabulary. CATH places the structure in a hierarchical fold classification (Class/Architecture/Topology/Homologous-superfamily). The organism is the source species.

Contact-map, Ramachandran, and PAE plots. Three diagnostic plots accompany the record. The Cα contact map visualizes the tertiary structure as a 2D adjacency matrix (8 Å cutoff, sequence-local contacts suppressed). The Ramachandran plot shows the distribution of backbone (φ, ψ) torsions, with points in the α and β basins reflecting secondary structure content. The PAE plot shows AlphaFold's inter-residue confidence as a color matrix.

mmCIF coordinates. The mmCIF table is the protein's shape written out atom by atom. For each backbone N, Cα, C, and carbonyl O, it records an (x, y, z) coordinate triple in Å plus the residue type, chain letter, and residue number.

Radius of gyration, Cα contacts, bounding box. Three whole-structure scalars: the radius of gyration (RMS distance of Cα from centroid, in Å), the count of Cα–Cα contacts (pairs closer than 8 Å and separated by more than four residues in sequence — i.e. tertiary, not local, contacts), and the bounding-box dimensions. Together they distinguish compact globular folds from extended fibres or disordered chains.

Foldseek 3Di. The Foldseek 3Di string encodes local tertiary geometry as a 20-letter alphabet — one character per residue — derived from the relative positions of nearby Cα atoms. Unlike the amino-acid sequence, 3Di is a direct function of the 3D structure, so two proteins with the same fold have similar 3Di strings even at low sequence identity.

Rendered structure images. Six rendered views show the 3D structure from the faces of a cube — i.e. along ±x, ±y, ±z. Rendering representation is drawn randomly per protein from cartoon (secondary-structure ribbons), sticks (backbone bonds), or molecular surface; coloring is either N→C rainbow (blue at the N-terminus through red at the C-terminus) or one color per chain.

Nearest PDB structures. The Foldseek neighbor list gives the closest experimentally determined structures in the PDB, ranked by structural alignment. TM-score near 1 means near-identical fold; near 0.3 means only rough topology match. This is how one finds what a novel AlphaFold prediction most resembles in the solved-structure universe.

Solvent-accessible surface area. SASA measures how much of the protein is reachable by solvent. It is computed by rolling a water-sized probe over the atomic surface and summing the exposed area (Å²). Per-residue SASA distinguishes core (buried, low SASA) from surface (exposed, high SASA) residues; total SASA is a whole-molecule size measure.